Protein AF-A0AAV4QLT6-F1 (afdb_monomer)

Mean predicted aligned error: 22.51 Å

InterPro domains:
  IPR036691 Endonuclease/exonuclease/phosphatase superfamily [G3DSA:3.60.10.10] (4-87)
  IPR036691 Endonuclease/exonuclease/phosphatase superfamily [SSF56219] (11-78)

Sequence (350 aa):
MFYANDAMDTFHPKATAIQINIRTQFTLCSLYLPPKQIIRPPELDDLADQLPVPFIIFGDWNGHNALWGSTDTNSREAAAKSIPMIVGKLPKHNKPWWNEECSTAYKDQKRAWDRFRRYPTSENLLRFKHLKSVARRIRRQSQRASWQRYVGGIQGQISSKKLWQKVNRILGTNSTAKSVSILNCNGQVVSDMADISNAKGAHFARTSSNESYTQHFIHYKRKEESKLLNFKSCNFNMYDIDFTFHELEQTLIKSHLASPGQDEQLPQYVTGSLFVDDLQISCTSVNMAFIERQLQKAVETITKWADNNGFIFSSQKTLCVHFCKLRGLHPDPEILLYGQSIPVVPEQRF

Secondary structure (DSSP, 8-state):
-PPPPP-SSS---EEEEEEEESSSEEEEEEEE--TTPPPPHHHHHHHHHTSPSSEEEEEE-----GGGT-S---STTHHHHHS------PPPP--TT--HHHHHHHHHHHHHHHHHHHS--HHHHHHHHHHHHHHHHHHHHHHHHHHHHHHHT--TTS-HHHHHHHHHHHHT----------EEETTEEE--HHHHHHHHHHHHHHHTSGGGS-HHHHHHHHHHHTS----------GGGSPPPHHHHHHHHHH--SS---------TTEEEEEETTEEEEEE--S-HHHHHHHHHHHHHHHHHHHHHHT----TTT--EE------S--PPP--EETTEEPPEES----

Solvent-accessible surface area (backbone atoms only — not comparable to full-atom values): 22041 Å² total; per-residue (Å²): 131,82,80,85,80,89,82,78,100,63,97,68,72,56,69,50,65,47,79,46,79,88,89,62,69,31,25,42,30,41,36,46,39,62,79,87,67,86,78,56,56,66,65,54,50,56,52,54,73,71,47,58,77,54,64,47,83,48,70,50,64,66,71,39,35,59,95,78,73,36,95,51,70,53,75,83,58,40,63,71,68,74,46,77,77,77,88,64,83,70,80,74,79,80,57,87,41,68,48,69,68,45,52,50,33,48,51,51,24,48,54,31,43,55,47,21,74,76,47,85,40,72,66,36,48,52,51,24,55,51,33,47,52,50,31,51,49,49,46,52,49,34,42,51,51,40,47,52,51,58,57,65,67,68,52,96,88,55,54,69,69,61,47,51,56,52,50,27,56,71,72,68,66,55,67,78,61,81,70,79,62,63,43,78,57,98,87,43,81,37,58,51,71,67,58,45,50,50,53,51,50,53,50,50,52,52,64,70,29,76,86,67,50,55,72,69,55,52,53,50,50,55,60,58,70,67,54,84,79,78,84,80,69,90,69,88,48,84,85,77,53,87,80,49,72,64,57,52,52,54,48,57,74,68,53,65,102,62,80,96,65,93,77,83,74,60,46,96,69,45,49,76,51,78,54,97,91,50,77,48,76,50,64,83,74,97,46,66,75,56,42,35,55,49,51,38,52,31,47,52,48,52,48,56,51,28,60,74,71,78,48,82,84,56,69,88,76,47,71,39,74,81,88,76,89,76,87,76,95,70,87,78,72,82,39,58,56,97,84,40,74,40,55,76,39,96,75,83,88,132

Structure (mmCIF, N/CA/C/O backbone):
data_AF-A0AAV4QLT6-F1
#
_entry.id   AF-A0AAV4QLT6-F1
#
loop_
_atom_site.group_PDB
_atom_site.id
_atom_site.type_symbol
_atom_site.label_atom_id
_atom_site.label_alt_id
_atom_site.label_comp_id
_atom_site.label_asym_id
_atom_site.label_entity_id
_atom_site.label_seq_id
_atom_site.pdbx_PDB_ins_code
_atom_site.Cartn_x
_atom_site.Cartn_y
_atom_site.Cartn_z
_atom_site.occupancy
_atom_site.B_iso_or_equiv
_atom_site.auth_seq_id
_atom_site.auth_comp_id
_atom_site.auth_asym_id
_atom_site.auth_atom_id
_atom_site.pdbx_PDB_model_num
ATOM 1 N N . MET A 1 1 ? -32.373 -10.554 2.204 1.00 26.19 1 MET A N 1
ATOM 2 C CA . MET A 1 1 ? -31.942 -11.950 2.011 1.00 26.19 1 MET A CA 1
ATOM 3 C C . MET A 1 1 ? -33.102 -12.634 1.315 1.00 26.19 1 MET A C 1
ATOM 5 O O . MET A 1 1 ? -34.120 -12.844 1.956 1.00 26.19 1 MET A O 1
ATOM 9 N N . PHE A 1 2 ? -33.025 -12.805 -0.003 1.00 24.31 2 PHE A N 1
ATOM 10 C CA . PHE A 1 2 ? -34.027 -13.562 -0.752 1.00 24.31 2 PHE A CA 1
ATOM 11 C C . PHE A 1 2 ? -33.489 -14.986 -0.884 1.00 24.31 2 PHE A C 1
ATOM 13 O O . PHE A 1 2 ? -32.391 -15.165 -1.402 1.00 24.31 2 PHE A O 1
ATOM 20 N N . TYR A 1 3 ? -34.223 -15.966 -0.363 1.00 28.47 3 TYR A N 1
ATOM 21 C CA . TYR A 1 3 ? -34.034 -17.370 -0.712 1.00 28.47 3 TYR A CA 1
ATOM 22 C C . TYR A 1 3 ? -35.039 -17.676 -1.820 1.00 28.47 3 TYR A C 1
ATOM 24 O O . TYR A 1 3 ? -36.241 -17.506 -1.616 1.00 28.47 3 TYR A O 1
ATOM 32 N N . ALA A 1 4 ? -34.556 -18.068 -2.995 1.00 27.31 4 ALA A N 1
ATOM 33 C CA . ALA A 1 4 ? -35.401 -18.736 -3.974 1.00 27.31 4 ALA A CA 1
ATOM 34 C C . ALA A 1 4 ? -35.471 -20.213 -3.564 1.00 27.31 4 ALA A C 1
ATOM 36 O O . ALA A 1 4 ? -34.435 -20.859 -3.419 1.00 27.31 4 ALA A O 1
ATOM 37 N N . ASN A 1 5 ? -36.685 -20.686 -3.282 1.00 27.09 5 ASN A N 1
ATOM 38 C CA . ASN A 1 5 ? -36.965 -22.051 -2.850 1.00 27.09 5 ASN A CA 1
ATOM 39 C C . ASN A 1 5 ? -36.730 -23.074 -3.966 1.00 27.09 5 ASN A C 1
ATOM 41 O O . ASN A 1 5 ? -36.943 -22.795 -5.145 1.00 27.09 5 ASN A O 1
ATOM 45 N N . ASP A 1 6 ? -36.352 -24.264 -3.506 1.00 34.66 6 ASP A N 1
ATOM 46 C CA . ASP A 1 6 ? -36.102 -25.503 -4.231 1.00 34.66 6 ASP A CA 1
ATOM 47 C C . ASP A 1 6 ? -37.198 -25.904 -5.228 1.00 34.66 6 ASP A C 1
ATOM 49 O O . ASP A 1 6 ? -38.383 -25.921 -4.891 1.00 34.66 6 ASP A O 1
ATOM 53 N N . ALA A 1 7 ? -36.771 -26.374 -6.405 1.00 26.11 7 ALA A N 1
ATOM 54 C CA . ALA A 1 7 ? -37.322 -27.567 -7.046 1.00 26.11 7 ALA A CA 1
ATOM 55 C C . ALA A 1 7 ? -36.393 -28.066 -8.173 1.00 26.11 7 ALA A C 1
ATOM 57 O O . ALA A 1 7 ? -36.081 -27.322 -9.098 1.00 26.11 7 ALA A O 1
ATOM 58 N N . MET A 1 8 ? -36.092 -29.367 -8.114 1.00 25.70 8 MET A N 1
ATOM 59 C CA . MET A 1 8 ? -35.528 -30.254 -9.146 1.00 25.70 8 MET A CA 1
ATOM 60 C C . MET A 1 8 ? -33.997 -30.370 -9.262 1.00 25.70 8 MET A C 1
ATOM 62 O O . MET A 1 8 ? -33.255 -29.406 -9.427 1.00 25.70 8 MET A O 1
ATOM 66 N N . ASP A 1 9 ? -33.569 -31.634 -9.186 1.00 31.81 9 ASP A N 1
ATOM 67 C CA . ASP A 1 9 ? -32.216 -32.180 -9.278 1.00 31.81 9 ASP A CA 1
ATOM 68 C C . ASP A 1 9 ? -31.459 -31.765 -10.550 1.00 31.81 9 ASP A C 1
ATOM 70 O O . ASP A 1 9 ? -31.365 -32.517 -11.518 1.00 31.81 9 ASP A O 1
ATOM 74 N N . THR A 1 10 ? -30.818 -30.600 -10.514 1.00 33.34 10 THR A N 1
ATOM 75 C CA . THR A 1 10 ? -29.622 -30.306 -11.311 1.00 33.34 10 THR A CA 1
ATOM 76 C C . THR A 1 10 ? -28.704 -29.374 -10.525 1.00 33.34 10 THR A C 1
ATOM 78 O O . THR A 1 10 ? -29.154 -28.439 -9.874 1.00 33.34 10 THR A O 1
ATOM 81 N N . PHE A 1 11 ? -27.399 -29.651 -10.547 1.00 41.06 11 PHE A N 1
ATOM 82 C CA . PHE A 1 11 ? -26.338 -28.938 -9.823 1.00 41.06 11 PHE A CA 1
ATOM 83 C C . PHE A 1 11 ? -26.276 -27.446 -10.236 1.00 41.06 11 PHE A C 1
ATOM 85 O O . PHE A 1 11 ? -25.502 -27.060 -11.111 1.00 41.06 11 PHE A O 1
ATOM 92 N N . HIS A 1 12 ? -27.121 -26.594 -9.654 1.00 49.03 12 HIS A N 1
ATOM 93 C CA . HIS A 1 12 ? -27.178 -25.170 -9.986 1.00 49.03 12 HIS A CA 1
ATOM 94 C C . HIS A 1 12 ? -26.067 -24.371 -9.284 1.00 49.03 12 HIS A C 1
ATOM 96 O O . HIS A 1 12 ? -25.693 -24.686 -8.148 1.00 49.03 12 HIS A O 1
ATOM 102 N N . PRO A 1 13 ? -25.527 -23.329 -9.943 1.00 55.62 13 PRO A N 1
ATOM 103 C CA . PRO A 1 13 ? -24.544 -22.445 -9.335 1.00 55.62 13 PRO A CA 1
ATOM 104 C C . PRO A 1 13 ? -25.136 -21.770 -8.090 1.00 55.62 13 PRO A C 1
ATOM 106 O O . PRO A 1 13 ? -26.239 -21.224 -8.124 1.00 55.62 13 PRO A O 1
ATOM 109 N N . LYS A 1 14 ? -24.399 -21.793 -6.973 1.00 65.25 14 LYS A N 1
ATOM 110 C CA . LYS A 1 14 ? -24.821 -21.105 -5.746 1.00 65.25 14 LYS A CA 1
ATOM 111 C C . LYS A 1 14 ? -24.499 -19.620 -5.883 1.00 65.25 14 LYS A C 1
ATOM 113 O O . LYS A 1 14 ? -23.330 -19.231 -5.831 1.00 65.25 14 LYS A O 1
ATOM 118 N N . ALA A 1 15 ? -25.536 -18.809 -6.063 1.00 69.88 15 ALA A N 1
ATOM 119 C CA . ALA A 1 15 ? -25.450 -17.356 -6.112 1.00 69.88 15 ALA A CA 1
ATOM 120 C C . ALA A 1 15 ? -26.084 -16.742 -4.855 1.00 69.88 15 ALA A C 1
ATOM 122 O O . ALA A 1 15 ? -27.230 -17.035 -4.522 1.00 69.88 15 ALA A O 1
ATOM 123 N N . THR A 1 16 ? -25.353 -15.862 -4.173 1.00 75.62 16 THR A N 1
ATOM 124 C CA . THR A 1 16 ? -25.837 -15.120 -3.004 1.00 75.62 16 THR A CA 1
ATOM 125 C C . THR A 1 16 ? -25.760 -13.630 -3.287 1.00 75.62 16 THR A C 1
ATOM 127 O O . THR A 1 16 ? -24.668 -13.079 -3.426 1.00 75.62 16 THR A O 1
ATOM 130 N N . ALA A 1 17 ? -26.912 -12.960 -3.328 1.00 77.94 17 ALA A N 1
ATOM 131 C CA . ALA A 1 17 ? -26.993 -11.525 -3.571 1.00 77.94 17 ALA A CA 1
ATOM 132 C C . ALA A 1 17 ? -27.350 -10.731 -2.304 1.00 77.94 17 ALA A C 1
ATOM 134 O O . ALA A 1 17 ? -28.255 -11.087 -1.545 1.00 77.94 17 ALA A O 1
ATOM 135 N N . ILE A 1 18 ? -26.651 -9.617 -2.088 1.00 73.81 18 ILE A N 1
ATOM 136 C CA . ILE A 1 18 ? -26.882 -8.668 -0.997 1.00 73.81 18 ILE A CA 1
ATOM 137 C C . ILE A 1 18 ? -26.946 -7.263 -1.588 1.00 73.81 18 ILE A C 1
ATOM 139 O O . ILE A 1 18 ? -26.078 -6.861 -2.358 1.00 73.81 18 ILE A O 1
ATOM 143 N N . GLN A 1 19 ? -27.951 -6.483 -1.200 1.00 74.56 19 GLN A N 1
ATOM 144 C CA . GLN A 1 19 ? -27.992 -5.062 -1.526 1.00 74.56 19 GLN A CA 1
ATOM 145 C C . GLN A 1 19 ? -27.229 -4.256 -0.487 1.00 74.56 19 GLN A C 1
ATOM 147 O O . GLN A 1 19 ? -27.440 -4.403 0.717 1.00 74.56 19 GLN A O 1
ATOM 152 N N . ILE A 1 20 ? -26.354 -3.383 -0.971 1.00 68.44 20 ILE A N 1
ATOM 153 C CA . ILE A 1 20 ? -25.518 -2.536 -0.135 1.00 68.44 20 ILE A CA 1
ATOM 154 C C . ILE A 1 20 ? -25.793 -1.076 -0.483 1.00 68.44 20 ILE A C 1
ATOM 156 O O . ILE A 1 20 ? -25.882 -0.702 -1.652 1.00 68.44 20 ILE A O 1
ATOM 160 N N . ASN A 1 21 ? -25.906 -0.239 0.549 1.00 69.81 21 ASN A N 1
ATOM 161 C CA . ASN A 1 21 ? -26.083 1.199 0.400 1.00 69.81 21 ASN A CA 1
ATOM 162 C C . ASN A 1 21 ? -24.904 1.941 1.042 1.00 69.81 21 ASN A C 1
ATOM 164 O O . ASN A 1 21 ? -24.813 2.058 2.262 1.00 69.81 21 ASN A O 1
ATOM 168 N N . ILE A 1 22 ? -23.969 2.400 0.206 1.00 49.94 22 ILE A N 1
ATOM 169 C CA . ILE A 1 22 ? -22.795 3.178 0.646 1.00 49.94 22 ILE A CA 1
ATOM 170 C C . ILE A 1 22 ? -22.853 4.626 0.117 1.00 49.94 22 ILE A C 1
ATOM 172 O O . ILE A 1 22 ? -22.298 5.514 0.762 1.00 49.94 22 ILE A O 1
ATOM 176 N N . ARG A 1 23 ? -23.535 4.871 -1.018 1.00 47.09 23 ARG A N 1
ATOM 177 C CA . ARG A 1 23 ? -23.846 6.191 -1.632 1.00 47.09 23 ARG A CA 1
ATOM 178 C C . ARG A 1 23 ? -24.990 6.094 -2.650 1.00 47.09 23 ARG A C 1
ATOM 180 O O . ARG A 1 23 ? -25.844 6.965 -2.712 1.00 47.09 23 ARG A O 1
ATOM 187 N N . THR A 1 24 ? -24.958 5.032 -3.448 1.00 52.91 24 THR A N 1
ATOM 188 C CA . THR A 1 24 ? -26.013 4.555 -4.346 1.00 52.91 24 THR A CA 1
ATOM 189 C C . THR A 1 24 ? -26.329 3.120 -3.936 1.00 52.91 24 THR A C 1
ATOM 191 O O . THR A 1 24 ? -25.432 2.416 -3.462 1.00 52.91 24 THR A O 1
ATOM 194 N N . GLN A 1 25 ? -27.582 2.687 -4.070 1.00 74.12 25 GLN A N 1
ATOM 195 C CA . GLN A 1 25 ? -27.939 1.287 -3.848 1.00 74.12 25 GLN A CA 1
ATOM 196 C C . GLN A 1 25 ? -27.354 0.461 -4.992 1.00 74.12 25 GLN A C 1
ATOM 198 O O . GLN A 1 25 ? -27.548 0.808 -6.155 1.00 74.12 25 GLN A O 1
ATOM 203 N N . PHE A 1 26 ? -26.604 -0.588 -4.669 1.00 78.50 26 PHE A N 1
ATOM 204 C CA . PHE A 1 26 ? -26.147 -1.555 -5.661 1.00 78.50 26 PHE A CA 1
ATOM 205 C C . PHE A 1 26 ? -26.200 -2.971 -5.097 1.00 78.50 26 PHE A C 1
ATOM 207 O O . PHE A 1 26 ? -26.089 -3.182 -3.884 1.00 78.50 26 PHE A O 1
ATOM 214 N N . THR A 1 27 ? -26.386 -3.941 -5.982 1.00 77.50 27 THR A N 1
ATOM 215 C CA . THR A 1 27 ? -26.474 -5.355 -5.619 1.00 77.50 27 THR A CA 1
ATOM 216 C C . THR A 1 27 ? -25.111 -6.017 -5.782 1.00 77.50 27 THR A C 1
ATOM 218 O O . THR A 1 27 ? -24.521 -5.997 -6.857 1.00 77.50 27 THR A O 1
ATOM 221 N N . LEU A 1 28 ? -24.595 -6.605 -4.711 1.00 77.38 28 LEU A N 1
ATOM 222 C CA . LEU A 1 28 ? -23.420 -7.465 -4.722 1.00 77.38 28 LEU A CA 1
ATOM 223 C C . LEU A 1 28 ? -23.873 -8.919 -4.824 1.00 77.38 28 LEU A C 1
ATOM 225 O O . LEU A 1 28 ? -24.528 -9.404 -3.910 1.00 77.38 28 LEU A O 1
ATOM 229 N N . CYS A 1 29 ? -23.510 -9.613 -5.899 1.00 80.00 29 CYS A N 1
ATOM 230 C CA . CYS A 1 29 ? -23.794 -11.032 -6.095 1.00 80.00 29 CYS A CA 1
ATOM 231 C C . CYS A 1 29 ? -22.500 -11.849 -6.020 1.00 80.00 29 CYS A C 1
ATOM 233 O O . CYS A 1 29 ? -21.636 -11.710 -6.882 1.00 80.00 29 CYS A O 1
ATOM 235 N N . SER A 1 30 ? -22.375 -12.696 -4.999 1.00 81.69 30 SER A N 1
ATOM 236 C CA . SER A 1 30 ? -21.307 -13.690 -4.881 1.00 81.69 30 SER A CA 1
ATOM 237 C C . SER A 1 30 ? -21.733 -14.979 -5.578 1.00 81.69 30 SER A C 1
ATOM 239 O O . SER A 1 30 ? -22.755 -15.554 -5.210 1.00 81.69 30 SER A O 1
ATOM 241 N N . LEU A 1 31 ? -20.972 -15.433 -6.567 1.00 80.81 31 LEU A N 1
ATOM 242 C CA . LEU A 1 31 ? -21.232 -16.632 -7.357 1.00 80.81 31 LEU A CA 1
ATOM 243 C C . LEU A 1 31 ? -20.104 -17.644 -7.136 1.00 80.81 31 LEU A C 1
ATOM 245 O O . LEU A 1 31 ? -18.938 -17.322 -7.359 1.00 80.81 31 LEU A O 1
ATOM 249 N N . TYR A 1 32 ? -20.442 -18.864 -6.717 1.00 76.19 32 TYR A N 1
ATOM 250 C CA . TYR A 1 32 ? -19.481 -19.966 -6.649 1.00 76.19 32 TYR A CA 1
ATOM 251 C C . TYR A 1 32 ? -19.753 -20.988 -7.746 1.00 76.19 32 TYR A C 1
ATOM 253 O O . TYR A 1 32 ? -20.847 -21.558 -7.808 1.00 76.19 32 TYR A O 1
ATOM 261 N N . LEU A 1 33 ? -18.741 -21.231 -8.580 1.00 72.69 33 LEU A N 1
ATOM 262 C CA . LEU A 1 33 ? -18.794 -22.190 -9.677 1.00 72.69 33 LEU A CA 1
ATOM 263 C C . LEU A 1 33 ? -17.864 -23.366 -9.375 1.00 72.69 33 LEU A C 1
ATOM 265 O O . LEU A 1 33 ? -16.649 -23.184 -9.398 1.00 72.69 33 LEU A O 1
ATOM 269 N N . PRO A 1 34 ? -18.395 -24.563 -9.082 1.00 70.00 34 PRO A N 1
ATOM 27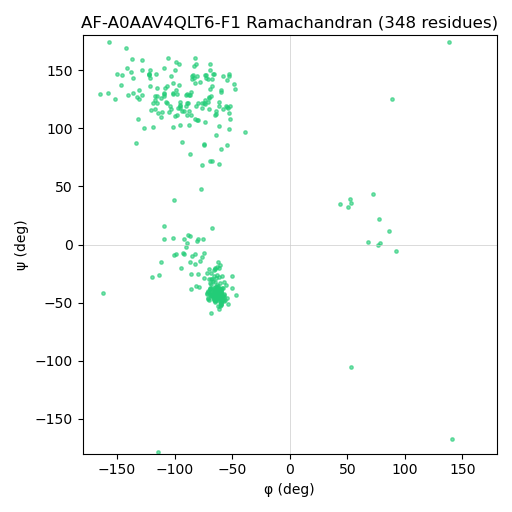0 C CA . PRO A 1 34 ? -17.598 -25.764 -8.881 1.00 70.00 34 PRO A CA 1
ATOM 271 C C . PRO A 1 34 ? -16.632 -26.052 -10.044 1.00 70.00 34 PRO A C 1
ATOM 273 O O . PRO A 1 34 ? -16.977 -25.847 -11.215 1.00 70.00 34 PRO A O 1
ATOM 276 N N . PRO A 1 35 ? -15.435 -26.594 -9.762 1.00 61.12 35 PRO A N 1
ATOM 277 C CA . PRO A 1 35 ? -14.490 -26.973 -10.803 1.00 61.12 35 PRO A CA 1
ATOM 278 C C . PRO A 1 35 ? -15.113 -28.020 -11.740 1.00 61.12 35 PRO A C 1
ATOM 280 O O . PRO A 1 35 ? -15.665 -29.020 -11.283 1.00 61.12 35 PRO A O 1
ATOM 283 N N . LYS A 1 36 ? -14.974 -27.799 -13.058 1.00 62.97 36 LYS A N 1
ATOM 284 C CA . LYS A 1 36 ? -15.543 -28.595 -14.175 1.00 62.97 36 LYS A CA 1
ATOM 285 C C . LYS A 1 36 ? -17.024 -28.354 -14.495 1.00 62.97 36 LYS A C 1
ATOM 287 O O . LYS A 1 36 ? -17.526 -28.967 -15.437 1.00 62.97 36 LYS A O 1
ATOM 292 N N . GLN A 1 37 ? -17.710 -27.454 -13.792 1.00 65.12 37 GLN A N 1
ATOM 293 C CA . GLN A 1 37 ? -19.059 -27.051 -14.181 1.00 65.12 37 GLN A CA 1
ATOM 294 C C . GLN A 1 37 ? -19.009 -26.152 -15.425 1.00 65.12 37 GLN A C 1
ATOM 296 O O . GLN A 1 37 ? -18.324 -25.132 -15.446 1.00 65.12 37 GLN A O 1
ATOM 301 N N . ILE A 1 38 ? -19.725 -26.545 -16.482 1.00 62.69 38 ILE A N 1
ATOM 302 C CA . ILE A 1 38 ? -19.865 -25.744 -17.703 1.00 62.69 38 ILE A CA 1
ATOM 303 C C . ILE A 1 38 ? -21.091 -24.857 -17.535 1.00 62.69 38 ILE A C 1
ATOM 305 O O . ILE A 1 38 ? -22.196 -25.373 -17.407 1.00 62.69 38 ILE A O 1
ATOM 309 N N . ILE A 1 39 ? -20.890 -23.542 -17.582 1.00 64.50 39 ILE A N 1
ATOM 310 C CA . ILE A 1 39 ? -21.980 -22.562 -17.574 1.00 64.50 39 ILE A CA 1
ATOM 311 C C . ILE A 1 39 ? -22.204 -22.073 -18.985 1.00 64.50 39 ILE A C 1
ATOM 313 O O . ILE A 1 39 ? -21.260 -21.687 -19.686 1.00 64.50 39 ILE A O 1
ATOM 317 N N . ARG A 1 40 ? -23.462 -22.097 -19.406 1.00 65.44 40 ARG A N 1
ATOM 318 C CA . ARG A 1 40 ? -23.854 -21.573 -20.711 1.00 65.44 40 ARG A CA 1
ATOM 319 C C . ARG A 1 40 ? -24.081 -20.062 -20.587 1.00 65.44 40 ARG A C 1
ATOM 321 O O . ARG A 1 40 ? -24.597 -19.628 -19.564 1.00 65.44 40 ARG A O 1
ATOM 328 N N . PRO A 1 41 ? -23.755 -19.253 -21.614 1.00 64.00 41 PRO A N 1
ATOM 329 C CA . PRO A 1 41 ? -24.012 -17.810 -21.587 1.00 64.00 41 PRO A CA 1
ATOM 330 C C . PRO A 1 41 ? -25.424 -17.409 -21.104 1.00 64.00 41 PRO A C 1
ATOM 332 O O . PRO A 1 41 ? -25.491 -16.540 -20.240 1.00 64.00 41 PRO A O 1
ATOM 335 N N . PRO A 1 42 ? -26.519 -18.084 -21.531 1.00 69.19 42 PRO A N 1
ATOM 336 C CA . PRO A 1 42 ? -27.870 -17.734 -21.087 1.00 69.19 42 PRO A CA 1
ATOM 337 C C . PRO A 1 42 ? -28.076 -17.845 -19.576 1.00 69.19 42 PRO A C 1
ATOM 339 O O . PRO A 1 42 ? -28.783 -17.038 -19.005 1.00 69.19 42 PRO A O 1
ATOM 342 N N . GLU A 1 43 ? -27.417 -18.790 -18.901 1.00 68.75 43 GLU A N 1
ATOM 343 C CA . GLU A 1 43 ? -27.574 -18.981 -17.451 1.00 68.75 43 GLU A CA 1
ATOM 344 C C . GLU A 1 43 ? -26.974 -17.811 -16.654 1.00 68.75 43 GLU A C 1
ATOM 346 O O . GLU A 1 43 ? -27.428 -17.493 -15.555 1.00 68.75 43 GLU A O 1
ATOM 351 N N . LEU A 1 44 ? -25.939 -17.167 -17.204 1.00 71.69 44 LEU A N 1
ATOM 352 C CA . LEU A 1 44 ? -25.331 -15.983 -16.606 1.00 71.69 44 LEU A CA 1
ATOM 353 C C . LEU A 1 44 ? -26.132 -14.717 -16.930 1.00 71.69 44 LEU A C 1
ATOM 355 O O . LEU A 1 44 ? -26.225 -13.837 -16.076 1.00 71.69 44 LEU A O 1
ATOM 359 N N . ASP A 1 45 ? -26.710 -14.643 -18.130 1.00 74.44 45 ASP A N 1
ATOM 360 C CA . ASP A 1 45 ? -27.602 -13.553 -18.534 1.00 74.44 45 ASP A CA 1
ATOM 361 C C . ASP A 1 45 ? -28.904 -13.593 -17.706 1.00 74.44 45 ASP A C 1
ATOM 363 O O . ASP A 1 45 ? -29.285 -12.585 -17.119 1.00 74.44 45 ASP A O 1
ATOM 367 N N . ASP A 1 46 ? -29.494 -14.777 -17.508 1.00 74.50 46 ASP A N 1
ATOM 368 C CA . ASP A 1 46 ? -30.660 -14.992 -16.640 1.00 74.50 46 ASP A CA 1
ATOM 369 C C . ASP A 1 46 ? -30.366 -14.605 -15.181 1.00 74.50 46 ASP A C 1
ATOM 371 O O . ASP A 1 46 ? -31.222 -14.048 -14.489 1.00 74.50 46 ASP A O 1
ATOM 375 N N . LEU A 1 47 ? -29.155 -14.891 -14.684 1.00 76.75 47 LEU A N 1
ATOM 376 C CA . LEU A 1 47 ? -28.718 -14.441 -13.360 1.00 76.75 47 LEU A CA 1
ATOM 377 C C . LEU A 1 47 ? -28.591 -12.914 -13.314 1.00 76.75 47 LEU A C 1
ATOM 379 O O . LEU A 1 47 ? -29.000 -12.297 -12.333 1.00 76.75 47 LEU A O 1
ATOM 383 N N . ALA A 1 48 ? -28.011 -12.305 -14.347 1.00 76.00 48 ALA A N 1
ATOM 384 C CA . ALA A 1 48 ? -27.833 -10.863 -14.437 1.00 76.00 48 ALA A CA 1
ATOM 385 C C . ALA A 1 48 ? -29.183 -10.122 -14.470 1.00 76.00 48 ALA A C 1
ATOM 387 O O . ALA A 1 48 ? -29.343 -9.133 -13.753 1.00 76.00 48 ALA A O 1
ATOM 388 N N . ASP A 1 49 ? -30.164 -10.640 -15.211 1.00 76.94 49 ASP A N 1
ATOM 389 C CA . ASP A 1 49 ? -31.514 -10.074 -15.321 1.00 76.94 49 ASP A CA 1
ATOM 390 C C . ASP A 1 49 ? -32.302 -10.138 -14.001 1.00 76.94 49 ASP A C 1
ATOM 392 O O . ASP A 1 49 ? -33.152 -9.287 -13.729 1.00 76.94 49 ASP A O 1
ATOM 396 N N . GLN A 1 50 ? -31.990 -11.102 -13.131 1.00 76.69 50 GLN A N 1
ATOM 397 C CA . GLN A 1 50 ? -32.595 -11.220 -11.800 1.00 76.69 50 GLN A CA 1
ATOM 398 C C . GLN A 1 50 ? -32.016 -10.234 -10.770 1.00 76.69 50 GLN A C 1
ATOM 400 O O . GLN A 1 50 ? -32.597 -10.051 -9.695 1.00 76.69 50 GLN A O 1
ATOM 405 N N . LEU A 1 51 ? -30.873 -9.595 -11.051 1.00 78.25 51 LEU A N 1
ATOM 406 C CA . LEU A 1 51 ? -30.199 -8.715 -10.096 1.00 78.25 51 LEU A CA 1
ATOM 407 C C . LEU A 1 51 ? -30.672 -7.257 -10.229 1.00 78.25 51 LEU A C 1
ATOM 409 O O . LEU A 1 51 ? -30.578 -6.661 -11.302 1.00 78.25 51 LEU A O 1
ATOM 413 N N . PRO A 1 52 ? -31.089 -6.601 -9.127 1.00 80.19 52 PRO A N 1
ATOM 414 C CA . PRO A 1 52 ? -31.439 -5.185 -9.165 1.00 80.19 52 PRO A CA 1
ATOM 415 C C . PRO A 1 52 ? -30.241 -4.320 -9.575 1.00 80.19 52 PRO A C 1
ATOM 417 O O . PRO A 1 52 ? -29.198 -4.341 -8.910 1.00 80.19 52 PRO A O 1
ATOM 420 N N . VAL A 1 53 ? -30.400 -3.544 -10.651 1.00 73.56 53 VAL A N 1
ATOM 421 C CA . VAL A 1 53 ? -29.376 -2.623 -11.161 1.00 73.56 53 VAL A CA 1
ATOM 422 C C . VAL A 1 53 ? -29.202 -1.392 -10.259 1.00 73.56 53 VAL A C 1
ATOM 424 O O . VAL A 1 53 ? -30.184 -0.876 -9.723 1.00 73.56 53 VAL A O 1
ATOM 427 N N . PRO A 1 54 ? -27.975 -0.854 -10.130 1.00 84.75 54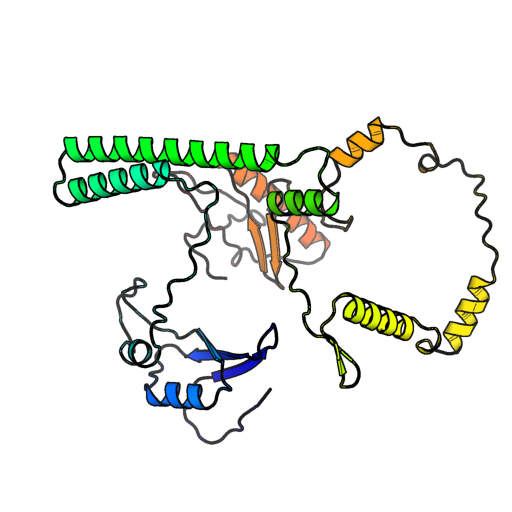 PRO A N 1
ATOM 428 C CA . PRO A 1 54 ? -26.711 -1.415 -10.616 1.00 84.75 54 PRO A CA 1
ATOM 429 C C . PRO A 1 54 ? -26.260 -2.627 -9.781 1.00 84.75 54 PRO A C 1
ATOM 431 O O . PRO A 1 54 ? -26.405 -2.631 -8.561 1.00 84.75 54 PRO A O 1
ATOM 434 N N . PHE A 1 55 ? -25.665 -3.638 -10.418 1.00 79.88 55 PHE A N 1
ATOM 435 C CA . PHE A 1 55 ? -25.150 -4.828 -9.733 1.00 79.88 55 PHE A CA 1
ATOM 436 C C . PHE A 1 55 ? -23.694 -5.138 -10.099 1.00 79.88 55 PHE A C 1
ATOM 438 O O . PHE A 1 55 ? -23.178 -4.699 -11.126 1.00 79.88 55 PHE A O 1
ATOM 445 N N . ILE A 1 56 ? -23.022 -5.889 -9.228 1.00 82.06 56 ILE A N 1
ATOM 446 C CA . ILE A 1 56 ? -21.670 -6.415 -9.420 1.00 82.06 56 ILE A CA 1
ATOM 447 C C . ILE A 1 56 ? -21.705 -7.903 -9.080 1.00 82.06 56 ILE A C 1
ATOM 449 O O . ILE A 1 56 ? -22.086 -8.269 -7.968 1.00 82.06 56 ILE A O 1
ATOM 453 N N . ILE A 1 57 ? -21.265 -8.741 -10.017 1.00 80.06 57 ILE A N 1
ATOM 454 C CA . ILE A 1 57 ? -21.074 -10.178 -9.802 1.00 80.06 57 ILE A CA 1
ATOM 455 C C . ILE A 1 57 ? -19.592 -10.430 -9.511 1.00 80.06 57 ILE A C 1
ATOM 457 O O . ILE A 1 57 ? -18.718 -9.956 -10.237 1.00 80.06 57 ILE A O 1
ATOM 461 N N . PHE A 1 58 ? -19.302 -11.156 -8.439 1.00 74.12 58 PHE A N 1
ATOM 462 C CA . PHE A 1 58 ? -17.958 -11.548 -8.016 1.00 74.12 58 PHE A CA 1
ATOM 463 C C . PHE A 1 58 ? -18.000 -12.968 -7.446 1.00 74.12 58 PHE A C 1
ATOM 465 O O . PHE A 1 58 ? -19.074 -13.512 -7.234 1.00 74.12 58 PHE A O 1
ATOM 472 N N . GLY A 1 59 ? -16.847 -13.586 -7.212 1.00 75.81 59 GLY A N 1
ATOM 473 C CA . GLY A 1 59 ? -16.768 -14.916 -6.608 1.00 75.81 59 GLY A CA 1
ATOM 474 C C . GLY A 1 59 ? -15.677 -15.771 -7.234 1.00 75.81 59 GLY A C 1
ATOM 475 O O . GLY A 1 59 ? -14.828 -15.252 -7.963 1.00 75.81 59 GLY A O 1
ATOM 476 N N . ASP A 1 60 ? -15.697 -17.065 -6.935 1.00 69.88 60 ASP A N 1
ATOM 477 C CA . ASP A 1 60 ? -14.751 -18.037 -7.479 1.00 69.88 60 ASP A CA 1
ATOM 478 C C . ASP A 1 60 ? -15.385 -18.768 -8.664 1.00 69.88 60 ASP A C 1
ATOM 480 O O . ASP A 1 60 ? -16.350 -19.521 -8.521 1.00 69.88 60 ASP A O 1
ATOM 484 N N . TRP A 1 61 ? -14.846 -18.487 -9.850 1.00 72.00 61 TRP A N 1
ATOM 485 C CA . TRP A 1 61 ? -15.377 -18.973 -11.119 1.00 72.00 61 TRP A CA 1
ATOM 486 C C . TRP A 1 61 ? -14.723 -20.287 -11.560 1.00 72.00 61 TRP A C 1
ATOM 488 O O . TRP A 1 61 ? -15.129 -20.829 -12.584 1.00 72.00 61 TRP A O 1
ATOM 498 N N . ASN A 1 62 ? -13.679 -20.758 -10.855 1.00 68.75 62 ASN A N 1
ATOM 499 C CA . ASN A 1 62 ? -12.850 -21.906 -11.255 1.00 68.75 62 ASN A CA 1
ATOM 500 C C . ASN A 1 62 ? -12.468 -21.909 -12.756 1.00 68.75 62 ASN A C 1
ATOM 502 O O . ASN A 1 62 ? -12.384 -22.951 -13.409 1.00 68.75 62 ASN A O 1
ATOM 506 N N . GLY A 1 63 ? -12.252 -20.712 -13.317 1.00 63.88 63 GLY A N 1
ATOM 507 C CA . GLY A 1 63 ? -11.972 -20.508 -14.736 1.00 63.88 63 GLY A CA 1
ATOM 508 C C . GLY A 1 63 ? -10.487 -20.637 -15.065 1.00 63.88 63 GLY A C 1
ATOM 509 O O . GLY A 1 63 ? -9.648 -19.959 -14.471 1.00 63.88 63 GLY A O 1
ATOM 510 N N . HIS A 1 64 ? -10.164 -21.454 -16.065 1.00 62.06 64 HIS A N 1
ATOM 511 C CA . HIS A 1 64 ? -8.807 -21.635 -16.575 1.00 62.06 64 HIS A CA 1
ATOM 512 C C . HIS A 1 64 ? -8.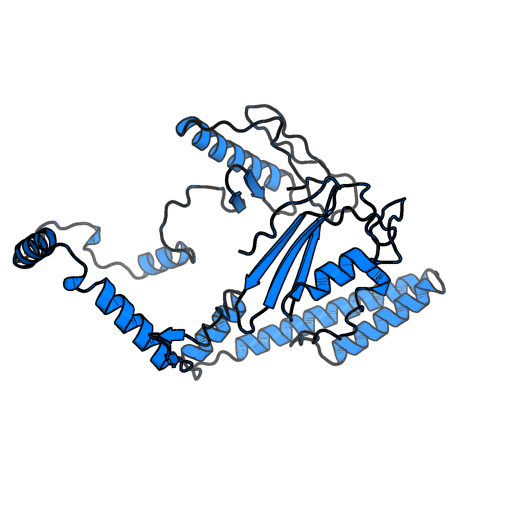580 -20.800 -17.831 1.00 62.06 64 HIS A C 1
ATOM 514 O O . HIS A 1 64 ? -9.415 -20.754 -18.738 1.00 62.06 64 HIS A O 1
ATOM 520 N N . ASN A 1 65 ? -7.455 -20.086 -17.875 1.00 58.12 65 ASN A N 1
ATOM 521 C CA . ASN A 1 65 ? -7.192 -19.115 -18.923 1.00 58.12 65 ASN A CA 1
ATOM 522 C C . ASN A 1 65 ? -5.686 -18.832 -19.080 1.00 58.12 65 ASN A C 1
ATOM 524 O O . ASN A 1 65 ? -4.988 -18.487 -18.125 1.00 58.12 65 ASN A O 1
ATOM 528 N N . ALA A 1 66 ? -5.206 -18.897 -20.326 1.00 55.88 66 ALA A N 1
ATOM 529 C CA . ALA A 1 66 ? -3.800 -18.688 -20.682 1.00 55.88 66 ALA A CA 1
ATOM 530 C C . ALA A 1 66 ? -3.238 -17.279 -20.377 1.00 55.88 66 ALA A C 1
ATOM 532 O O . ALA A 1 66 ? -2.045 -17.141 -20.124 1.00 55.88 66 ALA A O 1
ATOM 533 N N . LEU A 1 67 ? -4.066 -16.223 -20.338 1.00 49.59 67 LEU A N 1
ATOM 534 C CA . LEU A 1 67 ? -3.639 -14.878 -19.898 1.00 49.59 67 LEU A CA 1
ATOM 535 C C . LEU A 1 67 ? -3.238 -14.848 -18.421 1.00 49.59 67 LEU A C 1
ATOM 537 O O . LEU A 1 67 ? -2.523 -13.935 -18.012 1.00 49.59 67 LEU A O 1
ATOM 541 N N . TRP A 1 68 ? -3.700 -15.817 -17.632 1.00 51.50 68 TRP A N 1
ATOM 542 C CA . TRP A 1 68 ? -3.363 -15.969 -16.218 1.00 51.50 68 TRP A CA 1
ATOM 543 C C . TRP A 1 68 ? -2.444 -17.180 -15.974 1.00 51.50 68 TRP A C 1
ATOM 545 O O . TRP A 1 68 ? -2.282 -17.600 -14.834 1.00 51.50 68 TRP A O 1
ATOM 555 N N . GLY A 1 69 ? -1.814 -17.720 -17.029 1.00 43.03 69 GLY A N 1
ATOM 556 C CA . GLY A 1 69 ? -0.771 -18.747 -16.921 1.00 43.03 69 GLY A CA 1
ATOM 557 C C . GLY A 1 69 ? -1.256 -20.198 -16.846 1.00 43.03 69 GLY A C 1
ATOM 558 O O . GLY A 1 69 ? -0.447 -21.071 -16.552 1.00 43.03 69 GLY A O 1
ATOM 559 N N . SER A 1 70 ? -2.538 -20.481 -17.111 1.00 58.44 70 SER A N 1
ATOM 560 C CA . SER A 1 70 ? -3.044 -21.863 -17.170 1.00 58.44 70 SER A CA 1
ATOM 561 C C . SER A 1 70 ? -2.791 -22.511 -18.540 1.00 58.44 70 SER A C 1
ATOM 563 O O . SER A 1 70 ? -2.877 -21.839 -19.568 1.00 58.44 70 SER A O 1
ATOM 565 N N . THR A 1 71 ? -2.482 -23.813 -18.547 1.00 57.81 71 THR A N 1
ATOM 566 C CA . THR A 1 71 ? -2.270 -24.634 -19.757 1.00 57.81 71 THR A CA 1
ATOM 567 C C . THR A 1 71 ? -3.562 -24.927 -20.509 1.00 57.81 71 THR A C 1
ATOM 569 O O . THR A 1 71 ? -3.524 -25.134 -21.718 1.00 57.81 71 THR A O 1
ATOM 572 N N . ASP A 1 72 ? -4.692 -24.882 -19.804 1.00 57.00 72 ASP A N 1
ATOM 573 C CA . ASP A 1 72 ? -6.020 -25.097 -20.355 1.00 57.00 72 ASP A CA 1
ATOM 574 C C . ASP A 1 72 ? -6.813 -23.793 -20.384 1.00 57.00 72 ASP A C 1
ATOM 576 O O . ASP A 1 72 ? -6.608 -22.863 -19.600 1.00 57.00 72 ASP A O 1
ATOM 580 N N . THR A 1 73 ? -7.733 -23.711 -21.335 1.00 53.12 73 THR A N 1
ATOM 581 C CA . THR A 1 73 ? -8.681 -22.610 -21.440 1.00 53.12 73 THR A CA 1
ATOM 582 C C . THR A 1 73 ? -10.080 -23.200 -21.499 1.00 53.12 73 THR A C 1
ATOM 584 O O . THR A 1 73 ? -10.499 -23.669 -22.553 1.00 53.12 73 THR A O 1
ATOM 587 N N . ASN A 1 74 ? -10.800 -23.205 -20.376 1.00 55.09 74 ASN A N 1
ATOM 588 C CA . ASN A 1 74 ? -12.198 -23.629 -20.341 1.00 55.09 74 ASN A CA 1
ATOM 589 C C . ASN A 1 74 ? -13.148 -22.412 -20.270 1.00 55.09 74 ASN A C 1
ATOM 591 O O . ASN A 1 74 ? -12.811 -21.349 -19.751 1.00 55.09 74 ASN A O 1
ATOM 595 N N . SER A 1 75 ? -14.303 -22.562 -20.934 1.00 47.09 75 SER A N 1
ATOM 596 C CA . SER A 1 75 ? -15.438 -21.617 -21.046 1.00 47.09 75 SER A CA 1
ATOM 597 C C . SER A 1 75 ? -15.136 -20.178 -21.500 1.00 47.09 75 SER A C 1
ATOM 599 O O . SER A 1 75 ? -15.739 -19.215 -21.023 1.00 47.09 75 SER A O 1
ATOM 601 N N . ARG A 1 76 ? -14.229 -19.998 -22.465 1.00 46.19 76 ARG A N 1
ATOM 602 C CA . ARG A 1 76 ? -13.714 -18.673 -22.848 1.00 46.19 76 ARG A CA 1
ATOM 603 C C . ARG A 1 76 ? -14.307 -18.037 -24.108 1.00 46.19 76 ARG A C 1
ATOM 605 O O . ARG A 1 76 ? -13.618 -17.319 -24.824 1.00 46.19 76 ARG A O 1
ATOM 612 N N . GLU A 1 77 ? -15.606 -18.212 -24.309 1.00 47.59 77 GLU A N 1
ATOM 613 C CA . GLU A 1 77 ? -16.385 -17.297 -25.156 1.00 47.59 77 GLU A CA 1
ATOM 614 C C . GLU A 1 77 ? -17.528 -16.609 -24.403 1.00 47.59 77 GLU A C 1
ATOM 616 O O . GLU A 1 77 ? -17.857 -15.477 -24.737 1.00 47.59 77 GLU A O 1
ATOM 621 N N . ALA A 1 78 ? -18.084 -17.229 -23.355 1.00 45.84 78 ALA A N 1
ATOM 622 C CA . ALA A 1 78 ? -19.234 -16.695 -22.625 1.00 45.84 78 ALA A CA 1
ATOM 623 C C . ALA A 1 78 ? -18.883 -15.416 -21.847 1.00 45.84 78 ALA A C 1
ATOM 625 O O . ALA A 1 78 ? -19.397 -14.346 -22.144 1.00 45.84 78 ALA A O 1
ATOM 626 N N . ALA A 1 79 ? -17.912 -15.483 -20.929 1.00 43.78 79 ALA A N 1
ATOM 627 C CA . ALA A 1 79 ? -17.563 -14.342 -20.076 1.00 43.78 79 ALA A CA 1
ATOM 628 C C . ALA A 1 79 ? -17.001 -13.136 -20.858 1.00 43.78 79 ALA A C 1
ATOM 630 O O . ALA A 1 79 ? -17.168 -11.996 -20.440 1.00 43.78 79 ALA A O 1
ATOM 631 N N . ALA A 1 80 ? -16.351 -13.371 -22.004 1.00 46.34 80 ALA A N 1
ATOM 632 C CA . ALA A 1 80 ? -15.834 -12.301 -22.860 1.00 46.34 80 ALA A CA 1
ATOM 633 C C . ALA A 1 80 ? -16.916 -11.651 -23.746 1.00 46.34 80 ALA A C 1
ATOM 635 O O . ALA A 1 80 ? -16.744 -10.498 -24.137 1.00 46.34 80 ALA A O 1
ATOM 636 N N . LYS A 1 81 ? -18.002 -12.374 -24.069 1.00 51.25 81 LYS A N 1
ATOM 637 C CA . LYS A 1 81 ? -19.161 -11.855 -24.817 1.00 51.25 81 LYS A CA 1
ATOM 638 C C . LYS A 1 81 ? -20.183 -11.171 -23.896 1.00 51.25 81 LYS A C 1
ATOM 640 O O . LYS A 1 81 ? -20.706 -10.131 -24.279 1.00 51.25 81 LYS A O 1
ATOM 645 N N . SER A 1 82 ? -20.419 -11.705 -22.695 1.00 43.34 82 SER A N 1
ATOM 646 C CA . SER A 1 82 ? -21.443 -11.214 -21.754 1.00 43.34 82 SER A CA 1
ATOM 647 C C . SER A 1 82 ? -20.971 -10.063 -20.858 1.00 43.34 82 SER A C 1
ATOM 649 O O . SER A 1 82 ? -21.783 -9.264 -20.402 1.00 43.34 82 SER A O 1
ATOM 651 N N . ILE A 1 83 ? -19.663 -9.938 -20.595 1.00 47.38 83 ILE A N 1
ATOM 652 C CA . ILE A 1 83 ? -19.122 -8.845 -19.775 1.00 47.38 83 ILE A CA 1
ATOM 653 C C . ILE A 1 83 ? -18.519 -7.801 -20.718 1.00 47.38 83 ILE A C 1
ATOM 655 O O . ILE A 1 83 ? -17.395 -7.998 -21.196 1.00 47.38 83 ILE A O 1
ATOM 659 N N . PRO A 1 84 ? -19.204 -6.675 -21.002 1.00 44.44 84 PRO A N 1
ATOM 660 C CA . PRO A 1 84 ? -18.584 -5.594 -21.747 1.00 44.44 84 PRO A CA 1
ATOM 661 C C . PRO A 1 84 ? -17.337 -5.155 -20.980 1.00 44.44 84 PRO A C 1
ATOM 663 O O . PRO A 1 84 ? -17.419 -4.692 -19.840 1.00 44.44 84 PRO A O 1
ATOM 666 N N . MET A 1 85 ? -16.159 -5.318 -21.593 1.00 40.84 85 MET A N 1
ATOM 667 C CA . MET A 1 85 ? -14.935 -4.725 -21.068 1.00 40.84 85 MET A CA 1
ATOM 668 C C . MET A 1 85 ? -15.223 -3.242 -20.870 1.00 40.84 85 MET A C 1
ATOM 670 O O . MET A 1 85 ? -15.453 -2.522 -21.840 1.00 40.84 85 MET A O 1
ATOM 674 N N . ILE A 1 86 ? -15.246 -2.783 -19.619 1.00 39.75 86 ILE A N 1
ATOM 675 C CA . ILE A 1 86 ? -15.415 -1.368 -19.314 1.00 39.75 86 ILE A CA 1
ATOM 676 C C . ILE A 1 86 ? -14.184 -0.661 -19.886 1.00 39.75 86 ILE A C 1
ATOM 678 O O . ILE A 1 86 ? -13.139 -0.561 -19.244 1.00 39.75 86 ILE A O 1
ATOM 682 N N . VAL A 1 87 ? -14.297 -0.150 -21.115 1.00 40.47 87 VAL A N 1
ATOM 683 C CA . VAL A 1 87 ? -13.322 0.747 -21.751 1.00 40.47 87 VAL A CA 1
ATOM 684 C C . VAL A 1 87 ? -13.501 2.153 -21.162 1.00 40.47 87 VAL A C 1
ATOM 686 O O . VAL A 1 87 ? -13.596 3.158 -21.856 1.00 40.47 87 VAL A O 1
ATOM 689 N N . GLY A 1 88 ? -13.582 2.241 -19.837 1.00 46.47 88 GLY A N 1
ATOM 690 C CA . GLY A 1 88 ? -13.525 3.490 -19.101 1.00 46.47 88 GLY A CA 1
ATOM 691 C C . GLY A 1 88 ? -12.074 3.740 -18.731 1.00 46.47 88 GLY A C 1
ATOM 692 O O . GLY A 1 88 ? -11.494 2.988 -17.948 1.00 46.47 88 GLY A O 1
ATOM 693 N N . LYS A 1 89 ? -11.450 4.794 -19.269 1.00 50.12 89 LYS A N 1
ATOM 694 C CA . LYS A 1 89 ? -10.172 5.267 -18.719 1.00 50.12 89 LYS A CA 1
AT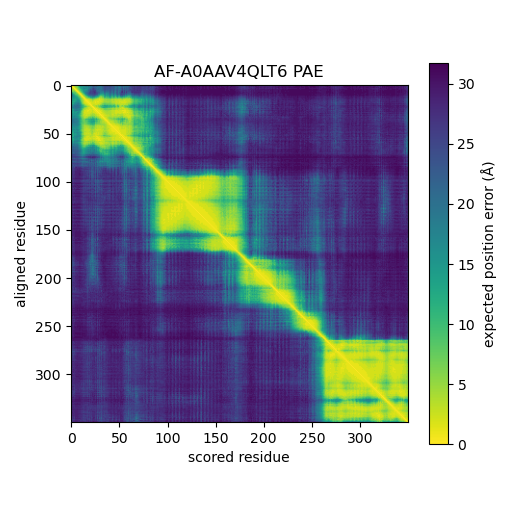OM 695 C C . LYS A 1 89 ? -10.440 5.684 -17.275 1.00 50.12 89 LYS A C 1
ATOM 697 O O . LYS A 1 89 ? -10.974 6.768 -17.053 1.00 50.12 89 LYS A O 1
ATOM 702 N N . LEU A 1 90 ? -10.065 4.842 -16.309 1.00 48.19 90 LEU A N 1
ATOM 703 C CA . LEU A 1 90 ? -10.027 5.241 -14.905 1.00 48.19 90 LEU A CA 1
ATOM 704 C C . LEU A 1 90 ? -9.298 6.592 -14.818 1.00 48.19 90 LEU A C 1
ATOM 706 O O . LEU A 1 90 ? -8.246 6.745 -15.462 1.00 48.19 90 LEU A O 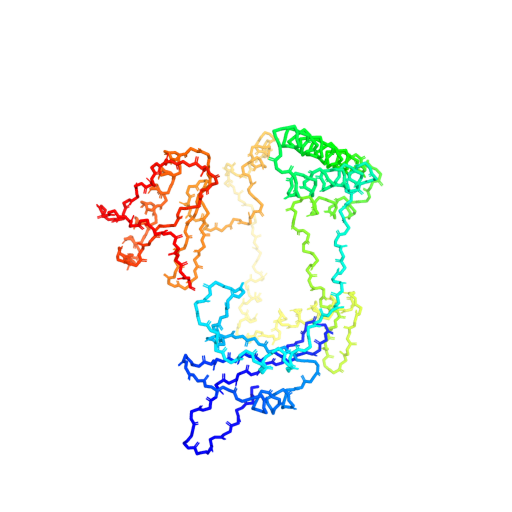1
ATOM 710 N N . PRO A 1 91 ? -9.835 7.577 -14.074 1.00 47.44 91 PRO A N 1
ATOM 711 C CA . PRO A 1 91 ? -9.168 8.853 -13.894 1.00 47.44 91 PRO A CA 1
ATOM 712 C C . PRO A 1 91 ? -7.739 8.588 -13.432 1.00 47.44 91 PRO A C 1
ATOM 714 O O . PRO A 1 91 ? -7.511 7.954 -12.400 1.00 47.44 91 PRO A O 1
ATOM 717 N N . LYS A 1 92 ? -6.750 9.026 -14.215 1.00 52.97 92 LYS A N 1
ATOM 718 C CA . LYS A 1 92 ? -5.359 8.916 -13.780 1.00 52.97 92 LYS A CA 1
ATOM 719 C C . LYS A 1 92 ? -5.235 9.746 -12.512 1.00 52.97 92 LYS A C 1
ATOM 721 O O . LYS A 1 92 ? -5.445 10.953 -12.555 1.00 52.97 92 LYS A O 1
ATOM 726 N N . HIS A 1 93 ? -4.878 9.114 -11.398 1.00 51.91 93 HIS A N 1
ATOM 727 C CA . HIS A 1 93 ? -4.522 9.861 -10.200 1.00 51.91 93 HIS A CA 1
ATOM 728 C C . HIS A 1 93 ? -3.415 10.857 -10.560 1.00 51.91 93 HIS A C 1
ATOM 730 O O . HIS A 1 93 ? -2.330 10.464 -11.006 1.00 51.91 93 HIS A O 1
ATOM 736 N N . ASN A 1 94 ? -3.713 12.147 -10.403 1.00 57.78 94 ASN A N 1
ATOM 737 C CA . ASN A 1 94 ? -2.764 13.210 -10.687 1.00 57.78 94 ASN A CA 1
ATOM 738 C C . ASN A 1 94 ? -1.590 13.072 -9.721 1.00 57.78 94 ASN A C 1
ATOM 740 O O . ASN A 1 94 ? -1.738 13.208 -8.509 1.00 57.78 94 ASN A O 1
ATOM 744 N N . LYS A 1 95 ? -0.412 12.770 -10.269 1.00 76.94 95 LYS A N 1
ATOM 745 C CA . LYS A 1 95 ? 0.843 12.747 -9.521 1.00 76.94 95 LYS A CA 1
ATOM 746 C C . LYS A 1 95 ? 1.315 14.198 -9.407 1.00 76.94 95 LYS A C 1
ATOM 748 O O . LYS A 1 95 ? 1.778 14.727 -10.413 1.00 76.94 95 LYS A O 1
ATOM 753 N N . PRO A 1 96 ? 1.238 14.845 -8.230 1.00 78.38 96 PRO A N 1
ATOM 754 C CA . PRO A 1 96 ? 1.549 16.275 -8.094 1.00 78.38 96 PRO A CA 1
ATOM 755 C C . PRO A 1 96 ? 3.010 16.615 -8.431 1.00 78.38 96 PRO A C 1
ATOM 757 O O . PRO A 1 96 ? 3.335 17.753 -8.744 1.00 78.38 96 PRO A O 1
ATOM 760 N N . TRP A 1 97 ? 3.890 15.614 -8.399 1.00 86.12 97 TRP A N 1
ATOM 761 C CA . TRP A 1 97 ? 5.301 15.717 -8.759 1.00 86.12 97 TRP A CA 1
ATOM 762 C C . TRP A 1 97 ? 5.599 15.446 -10.241 1.00 86.12 97 TRP A C 1
ATOM 764 O O . TRP A 1 97 ? 6.760 15.490 -10.639 1.00 86.12 97 TRP A O 1
ATOM 774 N N . TRP A 1 98 ? 4.600 15.108 -11.060 1.00 88.00 98 TRP A N 1
ATOM 775 C CA . TRP A 1 98 ? 4.804 14.812 -12.476 1.00 88.00 98 TRP A CA 1
ATOM 776 C C . TRP A 1 98 ? 4.778 16.099 -13.303 1.00 88.00 98 TRP A C 1
ATOM 778 O O . TRP A 1 98 ? 3.732 16.721 -13.453 1.00 88.00 98 TRP A O 1
ATOM 788 N N . ASN A 1 99 ? 5.931 16.483 -13.849 1.00 90.50 99 ASN A N 1
ATOM 789 C CA . ASN A 1 99 ? 6.110 17.687 -14.661 1.00 90.50 99 ASN A CA 1
ATOM 790 C C . ASN A 1 99 ? 6.477 17.344 -16.123 1.00 90.50 99 ASN A C 1
ATOM 792 O O . ASN A 1 99 ? 6.546 16.174 -16.522 1.00 90.50 99 ASN A O 1
ATOM 796 N N . GLU A 1 100 ? 6.693 18.373 -16.942 1.00 93.06 100 GLU A N 1
ATOM 797 C CA . GLU A 1 100 ? 7.091 18.217 -18.345 1.00 93.06 100 GLU A CA 1
ATOM 798 C C . GLU A 1 100 ? 8.427 17.472 -18.487 1.00 93.06 100 GLU A C 1
ATOM 800 O O . GLU A 1 100 ? 8.516 16.525 -19.265 1.00 93.06 100 GLU A O 1
ATOM 805 N N . GLU A 1 101 ? 9.419 17.781 -17.648 1.00 93.19 101 GLU A N 1
ATOM 806 C CA . GLU A 1 101 ? 10.712 17.080 -17.624 1.00 93.19 101 GLU A CA 1
ATOM 807 C C . GLU A 1 101 ? 10.560 15.574 -17.366 1.00 93.19 101 GLU A C 1
ATOM 809 O O . GLU A 1 101 ? 11.166 14.755 -18.059 1.00 93.19 101 GLU A O 1
ATOM 814 N N . CYS A 1 102 ? 9.708 15.181 -16.408 1.00 91.56 102 CYS A N 1
ATOM 815 C CA . CYS A 1 102 ? 9.372 13.776 -16.163 1.00 91.56 102 CYS A CA 1
ATOM 816 C C . CYS A 1 102 ? 8.741 13.124 -17.398 1.00 91.56 102 CYS A C 1
ATOM 818 O O . CYS A 1 102 ? 9.031 11.966 -17.708 1.00 91.56 102 CYS A O 1
ATOM 820 N N . SER A 1 103 ? 7.879 13.862 -18.101 1.00 91.56 103 SER A N 1
ATOM 821 C CA . SER A 1 103 ? 7.202 13.383 -19.306 1.00 91.56 103 SER A CA 1
ATOM 822 C C . SER A 1 103 ? 8.189 13.156 -20.447 1.00 91.56 103 SER A C 1
ATOM 824 O O . SER A 1 103 ? 8.150 12.103 -21.085 1.00 91.56 103 SER A O 1
ATOM 826 N N . THR A 1 104 ? 9.091 14.106 -20.677 1.00 95.62 104 THR A N 1
ATOM 827 C CA . THR A 1 104 ? 10.128 14.033 -21.712 1.00 95.62 104 THR A CA 1
ATOM 828 C C . THR A 1 104 ? 11.111 12.907 -21.418 1.00 95.62 104 THR A C 1
ATOM 830 O O . THR A 1 104 ? 11.284 12.015 -22.246 1.00 95.62 104 THR A O 1
ATOM 833 N N . ALA A 1 105 ? 11.637 12.836 -20.193 1.00 94.44 105 ALA A N 1
ATOM 834 C CA . ALA A 1 105 ? 12.566 11.781 -19.799 1.00 94.44 105 ALA A CA 1
ATOM 835 C C . ALA A 1 105 ? 11.947 10.375 -19.897 1.00 94.44 105 ALA A C 1
ATOM 837 O O . ALA A 1 105 ? 12.612 9.423 -20.308 1.00 94.44 105 ALA A O 1
ATOM 838 N N . TYR A 1 106 ? 10.659 10.234 -19.563 1.00 93.69 106 TYR A N 1
ATOM 839 C CA . TYR A 1 106 ? 9.932 8.977 -19.737 1.00 93.69 106 TYR A CA 1
ATOM 840 C C . TYR A 1 106 ? 9.741 8.615 -21.217 1.00 93.69 106 TYR A C 1
ATOM 842 O O . TYR A 1 106 ? 9.941 7.458 -21.595 1.00 93.69 106 TYR A O 1
ATOM 850 N N . LYS A 1 107 ? 9.384 9.590 -22.067 1.00 96.06 107 LYS A N 1
ATOM 851 C CA . LYS A 1 107 ? 9.272 9.388 -23.522 1.00 96.06 107 LYS A CA 1
ATOM 852 C C . LYS A 1 107 ? 10.608 8.944 -24.117 1.00 96.06 107 LYS A C 1
ATOM 854 O O . LYS A 1 107 ? 10.626 7.991 -24.891 1.00 96.06 107 LYS A O 1
ATOM 859 N N . ASP A 1 108 ? 11.716 9.561 -23.723 1.00 95.12 108 ASP A N 1
ATOM 860 C CA . ASP A 1 108 ? 13.044 9.232 -24.246 1.00 95.12 108 ASP A CA 1
ATOM 861 C C . ASP A 1 108 ? 13.547 7.875 -23.754 1.00 95.12 108 ASP A C 1
ATOM 863 O O . ASP A 1 108 ? 14.064 7.082 -24.544 1.00 95.12 108 ASP A O 1
ATOM 867 N N . GLN A 1 109 ? 13.305 7.544 -22.481 1.00 96.81 109 GLN A N 1
ATOM 868 C CA . GLN A 1 109 ? 13.540 6.198 -21.962 1.00 96.81 109 GLN A CA 1
ATOM 869 C C . GLN A 1 109 ? 12.751 5.150 -22.763 1.00 96.81 109 GLN A C 1
ATOM 871 O O . GLN A 1 109 ? 13.302 4.106 -23.120 1.00 96.81 109 GLN A O 1
ATOM 876 N N . LYS A 1 110 ? 11.469 5.417 -23.049 1.00 94.19 110 LYS A N 1
ATOM 877 C CA . LYS A 1 110 ? 10.601 4.506 -23.804 1.00 94.19 110 LYS A CA 1
ATOM 878 C C . LYS A 1 110 ? 11.069 4.348 -25.252 1.00 94.19 110 LYS A C 1
ATOM 880 O O . LYS A 1 110 ? 11.202 3.222 -25.712 1.00 94.19 110 LYS A O 1
ATOM 885 N N . ARG A 1 111 ? 11.412 5.445 -25.933 1.00 96.69 111 ARG A N 1
ATOM 886 C CA . ARG A 1 111 ? 11.987 5.423 -27.291 1.00 96.69 111 ARG A CA 1
ATOM 887 C C . ARG A 1 111 ? 13.270 4.594 -27.355 1.00 96.69 111 ARG A C 1
ATOM 889 O O . ARG A 1 111 ? 13.440 3.803 -28.278 1.00 96.69 111 ARG A O 1
ATOM 896 N N . ALA A 1 112 ? 14.158 4.747 -26.374 1.00 94.56 112 ALA A N 1
ATOM 897 C CA . ALA A 1 112 ? 15.396 3.977 -26.307 1.00 94.56 112 ALA A CA 1
ATOM 898 C C . ALA A 1 112 ? 15.149 2.489 -26.028 1.00 94.56 112 ALA A C 1
ATOM 900 O O . ALA A 1 112 ? 15.815 1.641 -26.617 1.00 94.56 112 ALA A O 1
ATOM 901 N N . TRP A 1 113 ? 14.164 2.168 -25.183 1.00 94.50 113 TRP A N 1
ATOM 902 C CA . TRP A 1 113 ? 13.726 0.789 -24.968 1.00 94.50 113 TRP A CA 1
ATOM 903 C C . TRP A 1 113 ? 13.158 0.166 -26.241 1.00 94.50 113 TRP A C 1
ATOM 905 O O . TRP A 1 113 ? 13.556 -0.933 -26.607 1.00 94.50 113 TRP A O 1
ATOM 915 N N . ASP A 1 114 ? 12.273 0.874 -26.944 1.00 95.00 114 ASP A N 1
ATOM 916 C CA . ASP A 1 114 ? 11.686 0.390 -28.192 1.00 95.00 114 ASP A CA 1
ATOM 917 C C . ASP A 1 114 ? 12.751 0.188 -29.277 1.00 95.00 114 ASP A C 1
ATOM 919 O O . ASP A 1 114 ? 12.695 -0.799 -30.008 1.00 95.00 114 ASP A O 1
ATOM 923 N N . ARG A 1 115 ? 13.756 1.072 -29.348 1.00 94.56 115 ARG A N 1
ATOM 924 C CA . ARG A 1 115 ? 14.898 0.920 -30.258 1.00 94.56 115 ARG A CA 1
ATOM 925 C C . ARG A 1 115 ? 15.748 -0.302 -29.913 1.00 94.56 115 ARG A C 1
ATOM 927 O O . ARG A 1 115 ? 16.021 -1.091 -30.807 1.00 94.56 115 ARG A O 1
ATOM 934 N N . PHE A 1 116 ? 16.115 -0.490 -28.645 1.00 94.81 116 PHE A N 1
ATOM 935 C CA . PHE A 1 116 ? 16.859 -1.673 -28.196 1.00 94.81 116 PHE A CA 1
ATOM 936 C C . PHE A 1 116 ? 16.072 -2.971 -28.422 1.00 94.81 116 PHE A C 1
ATOM 938 O O . PHE A 1 116 ? 16.630 -3.954 -28.891 1.00 94.81 116 PHE A O 1
ATOM 945 N N . ARG A 1 117 ? 14.763 -2.961 -28.147 1.00 94.25 117 ARG A N 1
ATOM 946 C CA . ARG A 1 117 ? 13.880 -4.116 -28.347 1.00 94.25 117 ARG A CA 1
ATOM 947 C C . ARG A 1 117 ? 13.783 -4.533 -29.815 1.00 94.25 117 ARG A C 1
ATOM 949 O O . ARG A 1 117 ? 13.682 -5.720 -30.087 1.00 94.25 117 ARG A O 1
ATOM 956 N N . ARG A 1 118 ? 13.782 -3.570 -30.745 1.00 94.25 118 ARG A N 1
ATOM 957 C CA . ARG A 1 118 ? 13.788 -3.841 -32.194 1.00 94.25 118 ARG A CA 1
ATOM 958 C C . ARG A 1 118 ? 15.176 -4.221 -32.708 1.00 94.25 118 ARG A C 1
ATOM 960 O O . ARG A 1 118 ? 15.274 -5.071 -33.580 1.00 94.25 118 ARG A O 1
ATOM 967 N N . TYR A 1 119 ? 16.224 -3.598 -32.169 1.00 93.94 119 TYR A N 1
ATOM 968 C CA . TYR A 1 119 ? 17.608 -3.751 -32.618 1.00 93.94 119 TYR A CA 1
ATOM 969 C C . TYR A 1 119 ? 18.547 -3.971 -31.415 1.00 93.94 119 TYR A C 1
ATOM 971 O O . TYR A 1 119 ? 19.096 -2.998 -30.875 1.00 93.94 119 TYR A O 1
ATOM 979 N N . PRO A 1 120 ? 18.734 -5.230 -30.970 1.00 94.31 120 PRO A N 1
ATOM 980 C CA . PRO A 1 120 ? 19.449 -5.565 -29.734 1.00 94.31 120 PRO A CA 1
ATOM 981 C C . PRO A 1 120 ? 20.982 -5.460 -29.852 1.00 94.31 120 PRO A C 1
ATOM 983 O O . PRO A 1 120 ? 21.699 -6.452 -29.790 1.00 94.31 120 PRO A O 1
ATOM 986 N N . THR A 1 121 ? 21.509 -4.245 -30.007 1.00 97.19 121 THR A N 1
ATOM 987 C CA . THR A 1 121 ? 22.958 -3.975 -30.039 1.00 97.19 121 THR A CA 1
ATOM 988 C C . THR A 1 121 ? 23.479 -3.485 -28.683 1.00 97.19 121 THR A C 1
ATOM 990 O O . THR A 1 121 ? 22.732 -2.913 -27.879 1.00 97.19 121 THR A O 1
ATOM 993 N N . SER A 1 122 ? 24.781 -3.658 -28.428 1.00 95.88 122 SER A N 1
ATOM 994 C CA . SER A 1 122 ? 25.452 -3.185 -27.203 1.00 95.88 122 SER A CA 1
ATOM 995 C C . SER A 1 122 ? 25.322 -1.670 -27.008 1.00 95.88 122 SER A C 1
ATOM 997 O O . SER A 1 122 ? 25.099 -1.201 -25.890 1.00 95.88 122 SER A O 1
ATOM 999 N N . GLU A 1 123 ? 25.380 -0.905 -28.099 1.00 97.44 123 GLU A N 1
ATOM 1000 C CA . GLU A 1 123 ? 25.185 0.546 -28.095 1.00 97.44 123 GLU A CA 1
ATOM 1001 C C . GLU A 1 123 ? 23.752 0.926 -27.690 1.00 97.44 123 GLU A C 1
ATOM 1003 O O . GLU A 1 123 ? 23.547 1.750 -26.793 1.00 97.44 123 GLU A O 1
ATOM 1008 N N . ASN A 1 124 ? 22.742 0.274 -28.278 1.00 96.06 124 ASN A N 1
ATOM 1009 C CA . ASN A 1 124 ? 21.340 0.524 -27.940 1.00 96.06 124 ASN A CA 1
ATOM 1010 C C . ASN A 1 124 ? 21.034 0.149 -26.480 1.00 96.06 124 ASN A C 1
ATOM 1012 O O . ASN A 1 124 ? 20.288 0.863 -25.799 1.00 96.06 124 ASN A O 1
ATOM 1016 N N . LEU A 1 125 ? 21.648 -0.922 -25.964 1.00 95.25 125 LEU A N 1
ATOM 1017 C CA . LEU A 1 125 ? 21.545 -1.305 -24.556 1.00 95.25 125 LEU A CA 1
ATOM 1018 C C . LEU A 1 125 ? 22.166 -0.250 -23.632 1.00 95.25 125 LEU A C 1
ATOM 1020 O O . LEU A 1 125 ? 21.552 0.125 -22.628 1.00 95.25 125 LEU A O 1
ATOM 1024 N N . LEU A 1 126 ? 23.362 0.246 -23.963 1.00 96.81 126 LEU A N 1
ATOM 1025 C CA . LEU A 1 126 ? 24.035 1.302 -23.207 1.00 96.81 126 LEU A CA 1
ATOM 1026 C C . LEU A 1 126 ? 23.190 2.584 -23.194 1.00 96.81 126 LEU A C 1
ATOM 1028 O O . LEU A 1 126 ? 22.954 3.164 -22.130 1.00 96.81 126 LEU A O 1
ATOM 1032 N N . ARG A 1 127 ? 22.642 2.970 -24.352 1.00 96.44 127 ARG A N 1
ATOM 1033 C CA . ARG A 1 127 ? 21.767 4.138 -24.502 1.00 96.44 127 ARG A CA 1
ATOM 1034 C C . ARG A 1 127 ? 20.493 4.019 -23.668 1.00 96.44 127 ARG A C 1
ATOM 1036 O O . ARG A 1 127 ? 20.126 4.971 -22.976 1.00 96.44 127 ARG A O 1
ATOM 1043 N N . PHE A 1 128 ? 19.837 2.858 -23.680 1.00 97.31 128 PHE A N 1
ATOM 1044 C CA . PHE A 1 128 ? 18.675 2.599 -22.828 1.00 97.31 128 PHE A CA 1
ATOM 1045 C C . PHE A 1 128 ? 19.032 2.655 -21.337 1.00 97.31 128 PHE A C 1
ATOM 1047 O O . PHE A 1 128 ? 18.313 3.293 -20.565 1.00 97.31 128 PHE A O 1
ATOM 1054 N N . LYS A 1 129 ? 20.141 2.028 -20.915 1.00 97.25 129 LYS A N 1
ATOM 1055 C CA . LYS A 1 129 ? 20.601 2.059 -19.515 1.00 97.25 129 LYS A CA 1
ATOM 1056 C C . LYS A 1 129 ? 20.863 3.490 -19.040 1.00 97.25 129 LYS A C 1
ATOM 1058 O O . LYS A 1 129 ? 20.404 3.852 -17.955 1.00 97.25 129 LYS A O 1
ATOM 1063 N N . HIS A 1 130 ? 21.523 4.301 -19.865 1.00 97.50 130 HIS A N 1
ATOM 1064 C CA . HIS A 1 130 ? 21.754 5.720 -19.603 1.00 97.50 130 HIS A CA 1
ATOM 1065 C C . HIS A 1 130 ? 20.434 6.496 -19.465 1.00 97.50 130 HIS A C 1
ATOM 1067 O O . HIS A 1 130 ? 20.180 7.125 -18.443 1.00 97.50 130 HIS A O 1
ATOM 1073 N N . LEU A 1 131 ? 19.520 6.397 -20.435 1.00 97.44 131 LEU A N 1
ATOM 1074 C CA . LEU A 1 131 ? 18.252 7.138 -20.374 1.00 97.44 131 LEU A CA 1
ATOM 1075 C C . LEU A 1 131 ? 17.328 6.653 -19.243 1.00 97.44 131 LEU A C 1
ATOM 1077 O O . LEU A 1 131 ? 16.598 7.445 -18.649 1.00 97.44 131 LEU A O 1
ATOM 1081 N N . LYS A 1 132 ? 17.409 5.374 -18.863 1.00 96.88 132 LYS A N 1
ATOM 1082 C CA . LYS A 1 132 ? 16.731 4.822 -17.682 1.00 96.88 132 LYS A CA 1
ATOM 1083 C C . LYS A 1 132 ? 17.262 5.416 -16.375 1.00 96.88 132 LYS A C 1
ATOM 1085 O O . LYS A 1 132 ? 16.467 5.652 -15.461 1.00 96.88 132 LYS A O 1
ATOM 1090 N N . SER A 1 133 ? 18.573 5.643 -16.251 1.00 94.56 133 SER A N 1
ATOM 1091 C CA . SER A 1 133 ? 19.150 6.273 -15.055 1.00 94.56 133 SER A CA 1
ATOM 1092 C C . SER A 1 133 ? 18.788 7.761 -14.983 1.00 94.56 133 SER A C 1
ATOM 1094 O O . SER A 1 133 ? 18.366 8.224 -13.921 1.00 94.56 133 SER A O 1
ATOM 1096 N N . VAL A 1 134 ? 18.825 8.471 -16.117 1.00 96.06 134 VAL A N 1
ATOM 1097 C CA . VAL A 1 134 ? 18.395 9.875 -16.241 1.00 96.06 134 VAL A CA 1
ATOM 1098 C C . VAL A 1 134 ? 16.924 10.039 -15.856 1.00 96.06 134 VAL A C 1
ATOM 1100 O O . VAL A 1 134 ? 16.609 10.820 -14.958 1.00 96.06 134 VAL A O 1
ATOM 1103 N N . ALA A 1 135 ? 16.021 9.238 -16.432 1.00 95.56 135 ALA A N 1
ATOM 1104 C CA . ALA A 1 135 ? 14.597 9.277 -16.094 1.00 95.56 135 ALA A CA 1
ATOM 1105 C C . ALA A 1 135 ? 14.343 8.987 -14.605 1.00 95.56 135 ALA A C 1
ATOM 1107 O O . ALA A 1 135 ? 13.504 9.625 -13.966 1.00 95.56 135 ALA A O 1
ATOM 1108 N N . ARG A 1 136 ? 15.107 8.061 -14.007 1.00 93.94 136 ARG A N 1
ATOM 1109 C CA . ARG A 1 136 ? 15.041 7.782 -12.565 1.00 93.94 136 ARG A CA 1
ATOM 1110 C C . ARG A 1 136 ? 15.498 8.980 -11.728 1.00 93.94 136 ARG A C 1
ATOM 1112 O O . ARG A 1 136 ? 14.865 9.249 -10.705 1.00 93.94 136 ARG A O 1
ATOM 1119 N N . ARG A 1 137 ? 16.574 9.667 -12.126 1.00 96.94 137 ARG A N 1
ATOM 1120 C CA . ARG A 1 137 ? 17.091 10.863 -11.441 1.00 96.94 137 ARG A CA 1
ATOM 1121 C C . ARG A 1 137 ? 16.065 11.992 -11.472 1.00 96.94 137 ARG A C 1
ATOM 1123 O O . ARG A 1 137 ? 15.696 12.468 -10.402 1.00 96.94 137 ARG A O 1
ATOM 1130 N N . ILE A 1 138 ? 15.559 12.337 -12.657 1.00 94.56 138 ILE A N 1
ATOM 1131 C CA . ILE A 1 138 ? 14.555 13.397 -12.848 1.00 94.56 138 ILE A CA 1
ATOM 1132 C C . ILE A 1 138 ? 13.316 13.101 -12.004 1.00 94.56 138 ILE A C 1
ATOM 1134 O O . ILE A 1 138 ? 12.914 13.923 -11.189 1.00 94.56 138 ILE A O 1
ATOM 1138 N N . ARG A 1 139 ? 12.793 11.870 -12.063 1.00 92.88 139 ARG A N 1
ATOM 1139 C CA . ARG A 1 139 ? 11.650 11.457 -11.237 1.00 92.88 139 ARG A CA 1
ATOM 1140 C C . ARG A 1 139 ? 11.882 11.684 -9.741 1.00 92.88 139 ARG A C 1
ATOM 1142 O O . ARG A 1 139 ? 10.996 12.183 -9.054 1.00 92.88 139 ARG A O 1
ATOM 1149 N N . ARG A 1 140 ? 13.051 11.293 -9.219 1.00 93.06 140 ARG A N 1
ATOM 1150 C CA . ARG A 1 140 ? 13.395 11.474 -7.797 1.00 93.06 140 ARG A CA 1
ATOM 1151 C C . ARG A 1 140 ? 13.526 12.954 -7.433 1.00 93.06 140 ARG A C 1
ATOM 1153 O O . ARG A 1 140 ? 13.079 13.348 -6.359 1.00 93.06 140 ARG A O 1
ATOM 1160 N N . GLN A 1 141 ? 14.108 13.761 -8.317 1.00 94.06 141 GLN A N 1
ATOM 1161 C CA . GLN A 1 141 ? 14.252 15.201 -8.122 1.00 94.06 141 GLN A CA 1
ATOM 1162 C C . GLN A 1 141 ? 12.888 15.899 -8.105 1.00 94.06 141 GLN A C 1
ATOM 1164 O O . GLN A 1 141 ? 12.610 16.639 -7.164 1.00 94.06 141 GLN A O 1
ATOM 1169 N N . SER A 1 142 ? 11.999 15.594 -9.053 1.00 92.75 142 SER A N 1
ATOM 1170 C CA . SER A 1 142 ? 10.649 16.166 -9.093 1.00 92.75 142 SER A CA 1
ATOM 1171 C C . SER A 1 142 ? 9.795 15.727 -7.899 1.00 92.75 142 SER A C 1
ATOM 1173 O O . SER A 1 142 ? 9.070 16.545 -7.334 1.00 92.75 142 SER A O 1
ATOM 1175 N N . GLN A 1 143 ? 9.920 14.471 -7.445 1.00 89.81 143 GLN A N 1
ATOM 1176 C CA . GLN A 1 143 ? 9.285 13.997 -6.205 1.00 89.81 143 GLN A CA 1
ATOM 1177 C C . GLN A 1 143 ? 9.756 14.791 -4.985 1.00 89.81 143 GLN A C 1
ATOM 1179 O O . GLN A 1 143 ? 8.929 15.293 -4.226 1.00 89.81 143 GLN A O 1
ATOM 1184 N N . ARG A 1 144 ? 11.075 14.955 -4.824 1.00 91.06 144 ARG A N 1
ATOM 1185 C CA . ARG A 1 144 ? 11.659 15.721 -3.718 1.00 91.06 144 ARG A CA 1
ATOM 1186 C C . ARG A 1 144 ? 11.240 17.189 -3.758 1.00 91.06 144 ARG A C 1
ATOM 1188 O O . ARG A 1 144 ? 10.811 17.710 -2.737 1.00 91.06 144 ARG A O 1
ATOM 1195 N N . ALA A 1 145 ? 11.307 17.831 -4.920 1.00 91.44 145 ALA A N 1
ATOM 1196 C CA . ALA A 1 145 ? 10.929 19.233 -5.080 1.00 91.44 145 ALA A CA 1
ATOM 1197 C C . ALA A 1 145 ? 9.436 19.457 -4.792 1.00 91.44 145 ALA A C 1
ATOM 1199 O O . ALA A 1 145 ? 9.060 20.404 -4.106 1.00 91.44 145 ALA A O 1
ATOM 1200 N N . SER A 1 146 ? 8.572 18.557 -5.269 1.00 89.56 146 SER A N 1
ATOM 1201 C CA . SER A 1 146 ? 7.143 18.599 -4.953 1.00 89.56 146 SER A CA 1
ATOM 1202 C C . SER A 1 146 ? 6.881 18.419 -3.461 1.00 89.56 146 SER A C 1
ATOM 1204 O O . SER A 1 146 ? 5.995 19.081 -2.926 1.00 89.56 146 SER A O 1
ATOM 1206 N N . TRP A 1 147 ? 7.625 17.533 -2.797 1.00 86.25 147 TRP A N 1
ATOM 1207 C CA . TRP A 1 147 ? 7.511 17.319 -1.358 1.00 86.25 147 TRP A CA 1
ATOM 1208 C C . TRP A 1 147 ? 7.952 18.548 -0.563 1.00 86.25 147 TRP A C 1
ATOM 1210 O O . TRP A 1 147 ? 7.208 19.031 0.284 1.00 86.25 147 TRP A O 1
ATOM 1220 N N . GLN A 1 148 ? 9.112 19.115 -0.903 1.00 89.62 148 GLN A N 1
ATOM 1221 C CA . GLN A 1 148 ? 9.620 20.349 -0.300 1.00 89.62 148 GLN A CA 1
ATOM 1222 C C . GLN A 1 148 ? 8.632 21.505 -0.464 1.00 89.62 148 GLN A C 1
ATOM 1224 O O . GLN A 1 148 ? 8.368 22.217 0.496 1.00 89.62 148 GLN A O 1
ATOM 1229 N N . ARG A 1 149 ? 8.017 21.654 -1.644 1.00 88.31 149 ARG A N 1
ATOM 1230 C CA . ARG A 1 149 ? 6.974 22.662 -1.880 1.00 88.31 149 ARG A CA 1
ATOM 1231 C C . ARG A 1 149 ? 5.723 22.413 -1.038 1.00 88.31 149 ARG A C 1
ATOM 1233 O O . ARG A 1 149 ? 5.140 23.356 -0.514 1.00 88.31 149 ARG A O 1
ATOM 1240 N N . TYR A 1 150 ? 5.299 21.157 -0.912 1.00 87.06 150 TYR A N 1
ATOM 1241 C CA . TYR A 1 150 ? 4.123 20.789 -0.124 1.00 87.06 150 TYR A CA 1
ATOM 1242 C C . TYR A 1 150 ? 4.314 21.104 1.366 1.00 87.06 150 TYR A C 1
ATOM 1244 O O . TYR A 1 150 ? 3.443 21.735 1.970 1.00 87.06 150 TYR A O 1
ATOM 1252 N N . VAL A 1 151 ? 5.470 20.725 1.923 1.00 85.44 151 VAL A N 1
ATOM 1253 C CA . VAL A 1 151 ? 5.852 21.001 3.316 1.00 85.44 151 VAL A CA 1
ATOM 1254 C C . VAL A 1 151 ? 6.117 22.492 3.534 1.00 85.44 151 VAL A C 1
ATOM 1256 O O . VAL A 1 151 ? 5.604 23.057 4.488 1.00 85.44 151 VAL A O 1
ATOM 1259 N N . GLY A 1 152 ? 6.823 23.166 2.623 1.00 84.50 152 GLY A N 1
ATOM 1260 C CA . GLY A 1 152 ? 7.072 24.613 2.697 1.00 84.50 152 GLY A CA 1
ATOM 1261 C C . GLY A 1 152 ? 5.803 25.464 2.574 1.00 84.50 152 GLY A C 1
ATOM 1262 O O . GLY A 1 152 ? 5.758 26.601 3.030 1.00 84.50 152 GLY A O 1
ATOM 1263 N N . GLY A 1 153 ? 4.732 24.897 2.013 1.00 82.00 153 GLY A N 1
ATOM 1264 C CA . GLY A 1 153 ? 3.398 25.484 2.040 1.00 82.00 153 GLY A CA 1
ATOM 1265 C C . GLY A 1 153 ? 2.691 25.357 3.393 1.00 82.00 153 GLY A C 1
ATOM 1266 O O . GLY A 1 153 ? 1.502 25.664 3.450 1.00 82.00 153 GLY A O 1
ATOM 1267 N N . ILE A 1 154 ? 3.340 24.837 4.440 1.00 81.50 154 ILE A N 1
ATOM 1268 C CA . ILE A 1 154 ? 2.879 24.867 5.830 1.00 81.50 154 ILE A CA 1
ATOM 1269 C C . ILE A 1 154 ? 3.503 26.102 6.499 1.00 81.50 154 ILE A C 1
ATOM 1271 O O . ILE A 1 154 ? 4.604 26.045 7.029 1.00 81.50 154 ILE A O 1
ATOM 1275 N N . GLN A 1 155 ? 2.823 27.243 6.404 1.00 79.88 155 GLN A N 1
ATOM 1276 C CA . GLN A 1 155 ? 3.243 28.527 6.972 1.00 79.88 155 GLN A CA 1
ATOM 1277 C C . GLN A 1 155 ? 2.416 28.866 8.220 1.00 79.88 155 GLN A C 1
ATOM 1279 O O . GLN A 1 155 ? 1.305 28.358 8.383 1.00 79.88 155 GLN A O 1
ATOM 1284 N N . GLY A 1 156 ? 2.918 29.771 9.068 1.00 75.00 156 GLY A N 1
ATOM 1285 C CA . GLY A 1 156 ? 2.275 30.148 10.338 1.00 75.00 156 GLY A CA 1
ATOM 1286 C C . GLY A 1 156 ? 0.881 30.785 10.219 1.00 75.00 156 GLY A C 1
ATOM 1287 O O . GLY A 1 156 ? 0.150 30.829 11.197 1.00 75.00 156 GLY A O 1
ATOM 1288 N N . GLN A 1 157 ? 0.477 31.225 9.022 1.00 78.00 157 GLN A N 1
ATOM 1289 C CA . GLN A 1 157 ? -0.839 31.829 8.746 1.00 78.00 157 GLN A CA 1
ATOM 1290 C C . GLN A 1 157 ? -1.932 30.801 8.380 1.00 78.00 157 GLN A C 1
ATOM 1292 O O . GLN A 1 157 ? -3.024 31.156 7.936 1.00 78.00 157 GLN A O 1
ATOM 1297 N N . ILE A 1 158 ? -1.657 29.499 8.499 1.00 84.75 158 ILE A N 1
ATOM 1298 C CA . ILE A 1 158 ? -2.616 28.448 8.142 1.00 84.75 158 ILE A CA 1
ATOM 1299 C C . ILE A 1 158 ? -3.510 28.124 9.335 1.00 84.75 158 ILE A C 1
ATOM 1301 O O . ILE A 1 158 ? -3.028 27.775 10.405 1.00 84.75 158 ILE A O 1
ATOM 1305 N N . SER A 1 159 ? -4.828 28.128 9.121 1.00 83.38 159 SER A N 1
ATOM 1306 C CA . SER A 1 159 ? -5.798 27.666 10.123 1.00 83.38 159 SER A CA 1
ATOM 1307 C C . SER A 1 159 ? -5.484 26.243 10.607 1.00 83.38 159 SER A C 1
ATOM 1309 O O . SER A 1 159 ? -5.221 25.368 9.772 1.00 83.38 159 SER A O 1
ATOM 1311 N N . SER A 1 160 ? -5.660 25.965 11.900 1.00 79.75 160 SER A N 1
ATOM 1312 C CA . SER A 1 160 ? -5.418 24.648 12.512 1.00 79.75 160 SER A CA 1
ATOM 1313 C C . SER A 1 160 ? -6.095 23.492 11.760 1.00 79.75 160 SER A C 1
ATOM 1315 O O . SER A 1 160 ? -5.492 22.441 11.563 1.00 79.75 160 SER A O 1
ATOM 1317 N N . LYS A 1 161 ? -7.309 23.700 11.225 1.00 79.25 161 LYS A N 1
ATOM 1318 C CA . LYS A 1 161 ? -8.023 22.710 10.394 1.00 79.25 161 LYS A CA 1
ATOM 1319 C C . LYS A 1 161 ? -7.247 22.328 9.129 1.00 79.25 161 LYS A C 1
ATOM 1321 O O . LYS A 1 161 ? -7.074 21.149 8.834 1.00 79.25 161 LYS A O 1
ATOM 1326 N N . LYS A 1 162 ? -6.769 23.319 8.370 1.00 80.25 162 LYS A N 1
ATOM 1327 C CA . LYS A 1 162 ? -5.982 23.096 7.143 1.00 80.25 162 LYS A CA 1
ATOM 1328 C C . LYS A 1 162 ? -4.606 22.500 7.451 1.00 80.25 162 LYS A C 1
ATOM 1330 O O . LYS A 1 162 ? -4.120 21.691 6.664 1.00 80.25 162 LYS A O 1
ATOM 1335 N N . LEU A 1 163 ? -4.000 22.872 8.580 1.00 82.62 163 LEU A N 1
ATOM 1336 C CA . LEU A 1 163 ? -2.745 22.289 9.058 1.00 82.62 163 LEU A CA 1
ATOM 1337 C C . LEU A 1 163 ? -2.915 20.786 9.313 1.00 82.62 163 LEU A C 1
ATOM 1339 O O . LEU A 1 163 ? -2.239 19.979 8.677 1.00 82.62 163 LEU A O 1
ATOM 1343 N N . TRP A 1 164 ? -3.884 20.406 10.147 1.00 79.19 164 TRP A N 1
ATOM 1344 C CA . TRP A 1 164 ? -4.164 19.005 10.465 1.00 79.19 164 TRP A CA 1
ATOM 1345 C C . TRP A 1 164 ? -4.588 18.187 9.243 1.00 79.19 164 TRP A C 1
ATOM 1347 O O . TRP A 1 164 ? -4.150 17.052 9.084 1.00 79.19 164 TRP A O 1
ATOM 1357 N N . GLN A 1 165 ? -5.340 18.766 8.301 1.00 79.88 165 GLN A N 1
ATOM 1358 C CA . GLN A 1 165 ? -5.624 18.112 7.016 1.00 79.88 165 GLN A CA 1
ATOM 1359 C C . GLN A 1 165 ? -4.351 17.802 6.218 1.00 79.88 165 GLN A C 1
ATOM 1361 O O . GLN A 1 165 ? -4.251 16.738 5.604 1.00 79.88 165 GLN A O 1
ATOM 1366 N N . LYS A 1 166 ? -3.375 18.718 6.197 1.00 81.75 166 LYS A N 1
ATOM 1367 C CA . LYS A 1 166 ? -2.092 18.478 5.526 1.00 81.75 166 LYS A CA 1
ATOM 1368 C C . LYS A 1 166 ? -1.273 17.414 6.249 1.00 81.75 166 LYS A C 1
ATOM 1370 O O . LYS A 1 166 ? -0.730 16.553 5.564 1.00 81.75 166 LYS A O 1
ATOM 1375 N N . VAL A 1 167 ? -1.230 17.443 7.582 1.00 79.19 167 VAL A N 1
ATOM 1376 C CA . VAL A 1 167 ? -0.535 16.452 8.426 1.00 79.19 167 VAL A CA 1
ATOM 1377 C C . VAL A 1 167 ? -1.138 15.056 8.250 1.00 79.19 167 VAL A C 1
ATOM 1379 O O . VAL A 1 167 ? -0.413 14.110 7.965 1.00 79.19 167 VAL A O 1
ATOM 1382 N N . ASN A 1 168 ? -2.463 14.919 8.266 1.00 74.00 168 ASN A N 1
ATOM 1383 C CA . ASN A 1 168 ? -3.123 13.626 8.054 1.00 74.00 168 ASN A CA 1
ATOM 1384 C C . ASN A 1 168 ? -2.883 13.069 6.642 1.00 74.00 168 ASN A C 1
ATOM 1386 O O . ASN A 1 168 ? -2.775 11.860 6.449 1.00 74.00 168 ASN A O 1
ATOM 1390 N N . ARG A 1 169 ? -2.751 13.938 5.627 1.00 77.56 169 ARG A N 1
ATOM 1391 C CA . ARG A 1 169 ? -2.331 13.521 4.274 1.00 77.56 169 ARG A CA 1
ATOM 1392 C C . ARG A 1 169 ? -0.885 13.025 4.230 1.00 77.56 169 ARG A C 1
ATOM 1394 O O . ARG A 1 169 ? -0.592 12.163 3.410 1.00 77.56 169 ARG A O 1
ATOM 1401 N N . ILE A 1 170 ? -0.003 13.562 5.076 1.00 77.00 170 ILE A N 1
ATOM 1402 C CA . ILE A 1 170 ? 1.392 13.111 5.216 1.00 77.00 170 ILE A CA 1
ATOM 1403 C C . ILE A 1 170 ? 1.441 11.741 5.893 1.00 77.00 170 ILE A C 1
ATOM 1405 O O . ILE A 1 170 ? 2.124 10.848 5.406 1.00 77.00 170 ILE A O 1
ATOM 1409 N N . LEU A 1 171 ? 0.682 11.574 6.977 1.00 71.19 171 LEU A N 1
ATOM 1410 C CA . LEU A 1 171 ? 0.629 10.338 7.759 1.00 71.19 171 LEU A CA 1
ATOM 1411 C C . LEU A 1 171 ? -0.170 9.219 7.071 1.00 71.19 171 LEU A C 1
ATOM 1413 O O . LEU A 1 171 ? -0.211 8.102 7.569 1.00 71.19 171 LEU A O 1
ATOM 1417 N N . GLY A 1 172 ? -0.844 9.507 5.950 1.00 60.03 172 GLY A N 1
ATOM 1418 C CA . GLY A 1 172 ? -1.740 8.553 5.285 1.00 60.03 172 GLY A CA 1
ATOM 1419 C C . GLY A 1 172 ? -3.011 8.239 6.084 1.00 60.03 172 GLY A C 1
ATOM 1420 O O . GLY A 1 172 ? -3.854 7.482 5.618 1.00 60.03 172 GLY A O 1
ATOM 1421 N N . THR A 1 173 ? -3.191 8.870 7.246 1.00 60.47 173 THR A N 1
ATOM 1422 C CA . THR A 1 173 ? -4.344 8.736 8.148 1.00 60.47 173 THR A CA 1
ATOM 1423 C C . THR A 1 173 ? -5.537 9.562 7.702 1.00 60.47 173 THR A C 1
ATOM 1425 O O . THR A 1 173 ? -6.549 9.611 8.400 1.00 60.47 173 THR A O 1
ATOM 1428 N N . ASN A 1 174 ? -5.435 10.234 6.548 1.00 53.75 174 ASN A N 1
ATOM 1429 C CA . ASN A 1 174 ? -6.532 10.962 5.941 1.00 53.75 174 ASN A CA 1
ATOM 1430 C C . ASN A 1 174 ? -7.587 9.970 5.438 1.00 53.75 174 ASN A C 1
ATOM 1432 O O . ASN A 1 174 ? -7.795 9.782 4.239 1.00 53.75 174 ASN A O 1
ATOM 1436 N N . SER A 1 175 ? -8.293 9.375 6.391 1.00 48.62 175 SER A N 1
ATOM 1437 C CA . SER A 1 175 ? -9.654 8.954 6.220 1.00 48.62 175 SER A CA 1
ATOM 1438 C C . SER A 1 175 ? -10.392 10.189 5.725 1.00 48.62 175 SER A C 1
ATOM 1440 O O . SER A 1 175 ? -10.851 11.038 6.485 1.00 48.62 175 SER A O 1
ATOM 1442 N N . THR A 1 176 ? -10.609 10.241 4.417 1.00 49.69 176 THR A N 1
ATOM 1443 C CA . THR A 1 176 ? -11.948 10.581 3.948 1.00 49.69 176 THR A CA 1
ATOM 1444 C C . THR A 1 176 ? -12.861 9.485 4.491 1.00 49.69 176 THR A C 1
ATOM 1446 O O . THR A 1 176 ? -13.305 8.598 3.768 1.00 49.69 176 THR A O 1
ATOM 1449 N N . ALA A 1 177 ? -13.041 9.484 5.818 1.00 46.31 177 ALA A N 1
ATOM 1450 C CA . ALA A 1 177 ? -13.995 8.654 6.500 1.00 46.31 177 ALA A CA 1
ATOM 1451 C C . ALA A 1 177 ? -15.282 8.971 5.774 1.00 46.31 177 ALA A C 1
ATOM 1453 O O . ALA A 1 177 ? -15.664 10.139 5.665 1.00 46.31 177 ALA A O 1
ATOM 1454 N N . LYS A 1 178 ? -15.822 7.927 5.154 1.00 52.38 178 LYS A N 1
ATOM 1455 C CA . LYS A 1 178 ? -17.093 7.887 4.458 1.00 52.38 178 LYS A CA 1
ATOM 1456 C C . LYS A 1 178 ? -18.073 8.722 5.278 1.00 52.38 178 LYS A C 1
ATOM 1458 O O . LYS A 1 178 ? -18.571 8.258 6.300 1.00 52.38 178 LYS A O 1
ATOM 1463 N N . SER A 1 179 ? -18.258 9.987 4.899 1.00 48.28 179 SER A N 1
ATOM 1464 C CA . SER A 1 179 ? -19.204 10.834 5.603 1.00 48.28 179 SER A CA 1
ATOM 1465 C C . SER A 1 179 ? -20.554 10.259 5.220 1.00 48.28 179 SER A C 1
ATOM 1467 O O . SER A 1 179 ? -20.886 10.174 4.033 1.00 48.28 179 SER A O 1
ATOM 1469 N N . VAL A 1 180 ? -21.275 9.759 6.223 1.00 51.19 180 VAL A N 1
ATOM 1470 C CA . VAL A 1 180 ? -22.682 9.400 6.079 1.00 51.19 180 VAL A CA 1
ATOM 1471 C C . VAL A 1 180 ? -23.340 10.637 5.488 1.00 51.19 180 VAL A C 1
ATOM 1473 O O . VAL A 1 180 ? -23.351 11.689 6.117 1.00 51.19 180 VAL A O 1
ATOM 1476 N N . SER A 1 181 ? -23.712 10.551 4.215 1.00 54.56 181 SER A N 1
ATOM 1477 C CA . SER A 1 181 ? -24.186 11.704 3.444 1.00 54.56 181 SER A CA 1
ATOM 1478 C C . SER A 1 181 ? -25.659 11.968 3.730 1.00 54.56 181 SER A C 1
ATOM 1480 O O . SER A 1 181 ? -26.174 13.023 3.384 1.00 54.56 181 SER A O 1
ATOM 1482 N N . ILE A 1 182 ? -26.333 10.964 4.299 1.00 59.28 182 ILE A N 1
ATOM 1483 C CA . ILE A 1 182 ? -27.772 10.898 4.474 1.00 59.28 182 ILE A CA 1
ATOM 1484 C C . ILE A 1 182 ? -28.070 10.039 5.714 1.00 59.28 182 ILE A C 1
ATOM 1486 O O . ILE A 1 182 ? -27.620 8.895 5.796 1.00 59.28 182 ILE A O 1
ATOM 1490 N N . LEU A 1 183 ? -28.822 10.583 6.668 1.00 64.00 183 LEU A N 1
ATOM 1491 C CA . LEU A 1 183 ? -29.354 9.887 7.841 1.00 64.00 183 LEU A CA 1
ATOM 1492 C C . LEU A 1 183 ? -30.886 9.907 7.753 1.00 64.00 183 LEU A C 1
ATOM 1494 O O . LEU A 1 183 ? -31.466 10.973 7.577 1.00 64.00 183 LEU A O 1
ATOM 1498 N N . ASN A 1 184 ? -31.546 8.753 7.860 1.00 69.94 184 ASN A N 1
ATOM 1499 C CA . ASN A 1 184 ? -33.006 8.698 7.956 1.00 69.94 184 ASN A CA 1
ATOM 1500 C C . ASN A 1 184 ? -33.412 8.661 9.435 1.00 69.94 184 ASN A C 1
ATOM 1502 O O . ASN A 1 184 ? -33.108 7.692 10.132 1.00 69.94 184 ASN A O 1
ATOM 1506 N N . CYS A 1 185 ? -34.092 9.705 9.900 1.00 62.28 185 CYS A N 1
ATOM 1507 C CA . CYS A 1 185 ? -34.675 9.771 11.235 1.00 62.28 185 CYS A CA 1
ATOM 1508 C C . CYS A 1 185 ? -36.198 9.811 11.111 1.00 62.28 185 CYS A C 1
ATOM 1510 O O . CYS A 1 185 ? -36.750 10.790 10.622 1.00 62.28 185 CYS A O 1
ATOM 1512 N N . ASN A 1 186 ? -36.880 8.754 11.567 1.00 64.25 186 ASN A N 1
ATOM 1513 C CA . ASN A 1 186 ? -38.347 8.670 11.616 1.00 64.25 186 ASN A CA 1
ATOM 1514 C C . ASN A 1 186 ? -39.049 8.970 10.272 1.00 64.25 186 ASN A C 1
ATOM 1516 O O . ASN A 1 186 ? -40.120 9.568 10.252 1.00 64.25 186 ASN A O 1
ATOM 1520 N N . GLY A 1 187 ? -38.445 8.568 9.148 1.00 68.69 187 GLY A N 1
ATOM 1521 C CA . GLY A 1 187 ? -38.986 8.785 7.802 1.00 68.69 187 GLY A CA 1
ATOM 1522 C C . GLY A 1 187 ? -38.504 10.069 7.121 1.00 68.69 187 GLY A C 1
ATOM 1523 O O . GLY A 1 187 ? -38.778 10.256 5.938 1.00 68.69 187 GLY A O 1
ATOM 1524 N N . GLN A 1 188 ? -37.753 10.928 7.819 1.00 65.19 188 GLN A N 1
ATOM 1525 C CA . GLN A 1 188 ? -37.186 12.152 7.260 1.00 65.19 188 GLN A CA 1
ATOM 1526 C C . GLN A 1 188 ? -35.703 11.974 6.919 1.00 65.19 188 GLN A C 1
ATOM 1528 O O . GLN A 1 188 ? -34.891 11.532 7.734 1.00 65.19 188 GLN A O 1
ATOM 1533 N N . VAL A 1 189 ? -35.352 12.340 5.689 1.00 74.44 189 VAL A N 1
ATOM 1534 C CA . VAL A 1 189 ? -34.004 12.218 5.131 1.00 74.44 189 VAL A CA 1
ATOM 1535 C C . VAL A 1 189 ? -33.210 13.487 5.446 1.00 74.44 189 VAL A C 1
ATOM 1537 O O . VAL A 1 189 ? -33.504 14.553 4.915 1.00 74.44 189 VAL A O 1
ATOM 1540 N N . VAL A 1 190 ? -32.200 13.370 6.307 1.00 70.38 190 VAL A N 1
ATOM 1541 C CA . VAL A 1 190 ? -31.327 14.470 6.736 1.00 70.38 190 VAL A CA 1
ATOM 1542 C C . VAL A 1 190 ? -29.979 14.352 6.032 1.00 70.38 190 VAL A C 1
ATOM 1544 O O . VAL A 1 190 ? -29.280 13.351 6.194 1.00 70.38 190 VAL A O 1
ATOM 1547 N N . SER A 1 191 ? -29.610 15.365 5.247 1.00 68.50 191 SER A N 1
ATOM 1548 C CA . SER A 1 191 ? -28.370 15.386 4.454 1.00 68.50 191 SER A CA 1
ATOM 1549 C C . SER A 1 191 ? -27.331 16.409 4.925 1.00 68.50 191 SER A C 1
ATOM 1551 O O . SER A 1 191 ? -26.172 16.327 4.518 1.00 68.50 191 SER A O 1
ATOM 1553 N N . ASP A 1 192 ? -27.718 17.373 5.765 1.00 77.00 192 ASP A N 1
ATOM 1554 C CA . ASP A 1 192 ? -26.787 18.366 6.308 1.00 77.00 192 ASP A CA 1
ATOM 1555 C C . ASP A 1 192 ? -25.944 17.787 7.459 1.00 77.00 192 ASP A C 1
ATOM 1557 O O . ASP A 1 192 ? -26.427 17.029 8.299 1.00 77.00 192 ASP A O 1
ATOM 1561 N N . MET A 1 193 ? -24.654 18.130 7.508 1.00 67.00 193 MET A N 1
ATOM 1562 C CA . MET A 1 193 ? -23.710 17.558 8.474 1.00 67.00 193 MET A CA 1
ATOM 1563 C C . MET A 1 193 ? -23.968 18.012 9.918 1.00 67.00 193 MET A C 1
ATOM 1565 O O . MET A 1 193 ? -23.727 17.231 10.847 1.00 67.00 193 MET A O 1
ATOM 1569 N N . ALA A 1 194 ? -24.438 19.246 10.119 1.00 74.00 194 ALA A N 1
ATOM 1570 C CA . ALA A 1 194 ? -24.813 19.737 11.440 1.00 74.00 194 ALA A CA 1
ATOM 1571 C C . ALA A 1 194 ? -26.064 19.004 11.931 1.00 74.00 194 ALA A C 1
ATOM 1573 O O . ALA A 1 194 ? -26.078 18.491 13.050 1.00 74.00 194 ALA A O 1
ATOM 1574 N N . ASP A 1 195 ? -27.052 18.834 11.056 1.00 75.31 195 ASP A N 1
ATOM 1575 C CA . ASP A 1 195 ? -28.303 18.157 11.392 1.00 75.31 195 ASP A CA 1
ATOM 1576 C C . ASP A 1 195 ? -28.109 16.654 11.633 1.00 75.31 195 ASP A C 1
ATOM 1578 O O . ASP A 1 195 ? -28.657 16.110 12.590 1.00 75.31 195 ASP A O 1
ATOM 1582 N N . ILE A 1 196 ? -27.252 15.977 10.856 1.00 73.56 196 ILE A N 1
ATOM 1583 C CA . ILE A 1 196 ? -26.856 14.580 11.117 1.00 73.56 196 ILE A CA 1
ATOM 1584 C C . ILE A 1 196 ? -26.177 14.453 12.487 1.00 73.56 196 ILE A C 1
ATOM 1586 O O . ILE A 1 196 ? -26.410 13.482 13.213 1.00 73.56 196 ILE A O 1
ATOM 1590 N N . SER A 1 197 ? -25.322 15.414 12.849 1.00 71.62 197 SER A N 1
ATOM 1591 C CA . SER A 1 197 ? -24.625 15.412 14.141 1.00 71.62 197 SER A CA 1
ATOM 1592 C C . SER A 1 197 ? -25.599 15.639 15.297 1.00 71.62 197 SER A C 1
ATOM 1594 O O . SER A 1 197 ? -25.551 14.904 16.282 1.00 71.62 197 SER A O 1
ATOM 1596 N N . ASN A 1 198 ? -26.532 16.580 15.144 1.00 81.12 198 ASN A N 1
ATOM 1597 C CA . ASN A 1 198 ? -27.584 16.856 16.120 1.00 81.12 198 ASN A CA 1
ATOM 1598 C C . ASN A 1 198 ? -28.535 15.666 16.283 1.00 81.12 198 ASN A C 1
ATOM 1600 O O . ASN A 1 198 ? -28.847 15.285 17.407 1.00 81.12 198 ASN A O 1
ATOM 1604 N N . ALA A 1 199 ? -28.934 15.020 15.186 1.00 80.44 199 ALA A N 1
ATOM 1605 C CA . ALA A 1 199 ? -29.788 13.837 15.214 1.00 80.44 199 ALA A CA 1
ATOM 1606 C C . ALA A 1 199 ? -29.117 12.658 15.936 1.00 80.44 199 ALA A C 1
ATOM 1608 O O . ALA A 1 199 ? -29.741 11.991 16.764 1.00 80.44 199 ALA A O 1
ATOM 1609 N N . LYS A 1 200 ? -27.820 12.431 15.690 1.00 73.38 200 LYS A N 1
ATOM 1610 C CA . LYS A 1 200 ? -27.032 11.449 16.450 1.00 73.38 200 LYS A CA 1
ATOM 1611 C C . LYS A 1 200 ? -26.925 11.830 17.924 1.00 73.38 200 LYS A C 1
ATOM 1613 O O . LYS A 1 200 ? -27.124 10.973 18.779 1.00 73.38 200 LYS A O 1
ATOM 1618 N N . GLY A 1 201 ? -26.648 13.100 18.217 1.00 80.25 201 GLY A N 1
ATOM 1619 C CA . GLY A 1 201 ? -26.578 13.624 19.580 1.00 80.25 201 GLY A CA 1
ATOM 1620 C C . GLY A 1 201 ? -27.880 13.408 20.350 1.00 80.25 201 GLY A C 1
ATOM 1621 O O . GLY A 1 201 ? -27.855 12.860 21.445 1.00 80.25 201 GLY A O 1
ATOM 1622 N N . ALA A 1 202 ? -29.021 13.741 19.746 1.00 79.88 202 ALA A N 1
ATOM 1623 C CA . ALA A 1 202 ? -30.345 13.533 20.325 1.00 79.88 202 ALA A CA 1
ATOM 1624 C C . ALA A 1 202 ? -30.662 12.043 20.525 1.00 79.88 202 ALA A C 1
ATOM 1626 O O . ALA A 1 202 ? -31.188 11.656 21.568 1.00 79.88 202 ALA A O 1
ATOM 1627 N N . HIS A 1 203 ? -30.298 11.188 19.562 1.00 80.06 203 HIS A N 1
ATOM 1628 C CA . HIS A 1 203 ? -30.455 9.743 19.702 1.00 80.06 203 HIS A CA 1
ATOM 1629 C C . HIS A 1 203 ? -29.653 9.205 20.891 1.00 80.06 203 HIS A C 1
ATOM 1631 O O . HIS A 1 203 ? -30.210 8.495 21.723 1.00 80.06 203 HIS A O 1
ATOM 1637 N N . PHE A 1 204 ? -28.370 9.560 21.001 1.00 76.50 204 PHE A N 1
ATOM 1638 C CA . PHE A 1 204 ? -27.534 9.137 22.124 1.00 76.50 204 PHE A CA 1
ATOM 1639 C C . PHE A 1 204 ? -28.008 9.721 23.451 1.00 76.50 204 PHE A C 1
ATOM 1641 O O . PHE A 1 204 ? -28.047 8.995 24.434 1.00 76.50 204 PHE A O 1
ATOM 1648 N N . ALA A 1 205 ? -28.426 10.987 23.486 1.00 80.31 205 ALA A N 1
ATOM 1649 C CA . ALA A 1 205 ? -28.982 11.603 24.687 1.00 80.31 205 ALA A CA 1
ATOM 1650 C C . ALA A 1 205 ? -30.233 10.862 25.176 1.00 80.31 205 ALA A C 1
ATOM 1652 O O . ALA A 1 205 ? -30.384 10.662 26.375 1.00 80.31 205 ALA A O 1
ATOM 1653 N N . ARG A 1 206 ? -31.087 10.398 24.255 1.00 76.94 206 ARG A N 1
ATOM 1654 C CA . ARG A 1 206 ? -32.263 9.576 24.563 1.00 76.94 206 ARG A CA 1
ATOM 1655 C C . ARG A 1 206 ? -31.889 8.165 25.021 1.00 76.94 206 ARG A C 1
ATOM 1657 O O . ARG A 1 206 ? -32.402 7.702 26.029 1.00 76.94 206 ARG A O 1
ATOM 1664 N N . THR A 1 207 ? -30.989 7.475 24.320 1.00 75.44 207 THR A N 1
ATOM 1665 C CA . THR A 1 207 ? -30.531 6.131 24.726 1.00 75.44 207 THR A CA 1
ATOM 1666 C C . THR A 1 207 ? -29.817 6.157 26.080 1.00 75.44 207 THR A C 1
ATOM 1668 O O . THR A 1 207 ? -29.950 5.228 26.867 1.00 75.44 207 THR A O 1
ATOM 1671 N N . SER A 1 208 ? -29.090 7.235 26.367 1.00 73.12 208 SER A N 1
ATOM 1672 C CA . SER A 1 208 ? -28.406 7.457 27.641 1.00 73.12 208 SER A CA 1
ATOM 1673 C C . SER A 1 208 ? -29.279 8.180 28.671 1.00 73.12 208 SER A C 1
ATOM 1675 O O . SER A 1 208 ? -28.796 8.480 29.766 1.00 73.12 208 SER A O 1
ATOM 1677 N N . SER A 1 209 ? -30.538 8.498 28.341 1.00 78.69 209 SER A N 1
ATOM 1678 C CA . SER A 1 209 ? -31.444 9.164 29.271 1.00 78.69 209 SER A CA 1
ATOM 1679 C C . SER A 1 209 ? -31.815 8.205 30.394 1.00 78.69 209 SER A C 1
ATOM 1681 O O . SER A 1 209 ? -31.816 6.980 30.240 1.00 78.69 209 SER A O 1
ATOM 1683 N N . ASN A 1 210 ? -32.189 8.772 31.541 1.00 75.69 210 ASN A N 1
ATOM 1684 C CA . ASN A 1 210 ? -32.649 7.967 32.665 1.00 75.69 210 ASN A CA 1
ATOM 1685 C C . ASN A 1 210 ? -33.906 7.142 32.329 1.00 75.69 210 ASN A C 1
ATOM 1687 O O . ASN A 1 210 ? -34.187 6.183 33.033 1.00 75.69 210 ASN A O 1
ATOM 1691 N N . GLU A 1 211 ? -34.634 7.482 31.260 1.00 69.81 211 GLU A N 1
ATOM 1692 C CA . GLU A 1 211 ? -35.839 6.774 30.804 1.00 69.81 211 GLU A CA 1
ATOM 1693 C C . GLU A 1 211 ? -35.514 5.391 30.222 1.00 69.81 211 GLU A C 1
ATOM 1695 O O . GLU A 1 211 ? -36.384 4.525 30.183 1.00 69.81 211 GLU A O 1
ATOM 1700 N N . SER A 1 212 ? -34.265 5.176 29.795 1.00 70.31 212 SER A N 1
ATOM 1701 C CA . SER A 1 212 ? -33.793 3.896 29.257 1.00 70.31 212 SER A CA 1
ATOM 1702 C C . SER A 1 212 ? -33.335 2.916 30.349 1.00 70.31 212 SER A C 1
ATOM 1704 O O . SER A 1 212 ? -33.098 1.743 30.057 1.00 70.31 212 SER A O 1
ATOM 1706 N N . TYR A 1 213 ? -33.216 3.361 31.608 1.00 77.38 213 TYR A N 1
ATOM 1707 C CA . TYR A 1 213 ? -32.819 2.512 32.735 1.00 77.38 213 TYR A CA 1
ATOM 1708 C C . TYR A 1 213 ? -34.025 1.978 33.516 1.00 77.38 213 TYR A C 1
ATOM 1710 O O . TYR A 1 213 ? -35.096 2.580 33.569 1.00 77.38 213 TYR A O 1
ATOM 1718 N N . THR A 1 214 ? -33.839 0.843 34.191 1.00 83.88 214 THR A N 1
ATOM 1719 C CA . THR A 1 214 ? -34.862 0.292 35.086 1.00 83.88 214 THR A CA 1
ATOM 1720 C C . THR A 1 214 ? -35.078 1.206 36.296 1.00 83.88 214 THR A C 1
ATOM 1722 O O . THR A 1 214 ? -34.137 1.809 36.816 1.00 83.88 214 THR A O 1
ATOM 1725 N N . GLN A 1 215 ? -36.315 1.274 36.803 1.00 82.75 215 GLN A N 1
ATOM 1726 C CA . GLN A 1 215 ? -36.660 2.117 37.961 1.00 82.75 215 GLN A CA 1
ATOM 1727 C C . GLN A 1 215 ? -35.789 1.823 39.193 1.00 82.75 215 GLN A C 1
ATOM 1729 O O . GLN A 1 215 ? -35.397 2.735 39.921 1.00 82.75 215 GLN A O 1
ATOM 1734 N N . HIS A 1 216 ? -35.420 0.553 39.383 1.00 86.38 216 HIS A N 1
ATOM 1735 C CA . HIS A 1 216 ? -34.511 0.133 40.445 1.00 86.38 216 HIS A CA 1
ATOM 1736 C C . HIS A 1 216 ? -33.119 0.780 40.316 1.00 86.38 216 HIS A C 1
ATOM 1738 O O . HIS A 1 216 ? -32.596 1.325 41.289 1.00 86.38 216 HIS A O 1
ATOM 1744 N N . PHE A 1 217 ? -32.541 0.793 39.110 1.00 82.94 217 PHE A N 1
ATOM 1745 C CA . PHE A 1 217 ? -31.232 1.397 38.861 1.00 82.94 217 PHE A CA 1
ATOM 1746 C C . PHE A 1 217 ? -31.261 2.925 38.979 1.00 82.94 217 PHE A C 1
ATOM 1748 O O . PHE A 1 217 ? -30.333 3.510 39.532 1.00 82.94 217 PHE A O 1
ATOM 1755 N N . ILE A 1 218 ? -32.335 3.583 38.529 1.00 84.12 218 ILE A N 1
ATOM 1756 C CA . ILE A 1 218 ? -32.493 5.041 38.682 1.00 84.12 218 ILE A CA 1
ATOM 1757 C C . ILE A 1 218 ? -32.476 5.430 40.166 1.00 84.12 218 ILE A C 1
ATOM 1759 O O . ILE A 1 218 ? -31.825 6.407 40.541 1.00 84.12 218 ILE A O 1
ATOM 1763 N N . HIS A 1 219 ? -33.167 4.662 41.016 1.00 84.38 219 HIS A N 1
ATOM 1764 C CA . HIS A 1 219 ? -33.174 4.893 42.459 1.00 84.38 219 HIS A CA 1
ATOM 1765 C C . HIS A 1 219 ? -31.774 4.724 43.069 1.00 84.38 219 HIS A C 1
ATOM 1767 O O . HIS A 1 219 ? -31.326 5.586 43.825 1.00 84.38 219 HIS A O 1
ATOM 1773 N N . TYR A 1 220 ? -31.057 3.664 42.685 1.00 87.44 220 TYR A N 1
ATOM 1774 C CA . TYR A 1 220 ? -29.667 3.441 43.090 1.00 87.44 220 TYR A CA 1
ATOM 1775 C C . TYR A 1 220 ? -28.741 4.588 42.648 1.00 87.44 220 TYR A C 1
ATOM 1777 O O . TYR A 1 220 ? -28.056 5.176 43.480 1.00 87.44 220 TYR A O 1
ATOM 1785 N N . LYS A 1 221 ? -28.777 4.973 41.366 1.00 84.56 221 LYS A N 1
ATOM 1786 C CA . LYS A 1 221 ? -27.968 6.059 40.791 1.00 84.56 221 LYS A CA 1
ATOM 1787 C C . LYS A 1 221 ? -28.184 7.379 41.527 1.00 84.56 221 LYS A C 1
ATOM 1789 O O . LYS A 1 221 ? -27.214 7.999 41.938 1.00 84.56 221 LYS A O 1
ATOM 1794 N N . ARG A 1 222 ? -29.440 7.778 41.773 1.00 86.00 222 ARG A N 1
ATOM 1795 C CA . ARG A 1 222 ? -29.757 9.005 42.532 1.00 86.00 222 ARG A CA 1
ATOM 1796 C C . ARG A 1 222 ? -29.226 8.960 43.963 1.00 86.00 222 ARG A C 1
ATOM 1798 O O . ARG A 1 222 ? -28.742 9.970 44.464 1.00 86.00 222 ARG A O 1
ATOM 1805 N N . LYS A 1 223 ? -29.311 7.799 44.617 1.00 87.88 223 LYS A N 1
ATOM 1806 C CA . LYS A 1 223 ? -28.776 7.603 45.967 1.00 87.88 223 LYS A CA 1
ATOM 1807 C C . LYS A 1 223 ? -27.253 7.749 45.987 1.00 87.88 223 LYS A C 1
ATOM 1809 O O . LYS A 1 223 ? -26.731 8.442 46.855 1.00 87.88 223 LYS A O 1
ATOM 1814 N N . GLU A 1 224 ? -26.550 7.153 45.030 1.00 83.38 224 GLU A N 1
ATOM 1815 C CA . GLU A 1 224 ? -25.088 7.238 44.948 1.00 83.38 224 GLU A CA 1
ATOM 1816 C C . GLU A 1 224 ? -24.596 8.626 44.509 1.00 83.38 224 GLU A C 1
ATOM 1818 O O . GLU A 1 224 ? -23.678 9.157 45.122 1.00 83.38 224 GLU A O 1
ATOM 1823 N N . GLU A 1 225 ? -25.247 9.263 43.531 1.00 83.25 225 GLU A N 1
ATOM 1824 C CA . GLU A 1 225 ? -24.915 10.625 43.070 1.00 83.25 225 GLU A CA 1
ATOM 1825 C C . GLU A 1 225 ? -25.179 11.700 44.135 1.00 83.25 225 GLU A C 1
ATOM 1827 O O . GLU A 1 225 ? -24.578 12.770 44.089 1.00 83.25 225 GLU A O 1
ATOM 1832 N N . SER A 1 226 ? -26.049 11.427 45.117 1.00 83.94 226 SER A N 1
ATOM 1833 C CA . SER A 1 226 ? -26.286 12.333 46.252 1.00 83.94 226 SER A CA 1
ATOM 1834 C C . SER A 1 226 ? -25.172 12.316 47.305 1.00 83.94 226 SER A C 1
ATOM 1836 O O . SER A 1 226 ? -25.145 13.173 48.191 1.00 83.94 226 SER A O 1
ATOM 1838 N N . LYS A 1 227 ? -24.241 11.356 47.228 1.00 85.44 227 LYS A N 1
ATOM 1839 C CA . LYS A 1 227 ? -23.101 11.292 48.142 1.00 85.44 227 LYS A CA 1
ATOM 1840 C C . LYS A 1 227 ? -22.066 12.342 47.742 1.00 85.44 227 LYS A C 1
ATOM 1842 O O . LYS A 1 227 ? -21.464 12.272 46.675 1.00 85.44 227 LYS A O 1
ATOM 1847 N N . LEU A 1 228 ? -21.817 13.297 48.633 1.00 78.75 228 LEU A N 1
ATOM 1848 C CA . LEU A 1 228 ? -20.715 14.248 48.499 1.00 78.75 228 LEU A CA 1
ATOM 1849 C C . LEU A 1 228 ? -19.373 13.508 48.569 1.00 78.75 228 LEU A C 1
ATOM 1851 O O . LEU A 1 228 ? -18.995 12.981 49.615 1.00 78.75 228 LEU A O 1
ATOM 1855 N N . LEU A 1 229 ? -18.648 13.482 47.452 1.00 73.38 229 LEU A N 1
ATOM 1856 C CA . LEU A 1 229 ? -17.288 12.957 47.399 1.00 73.38 229 LEU A CA 1
ATOM 1857 C C . LEU A 1 229 ? -16.317 14.008 47.942 1.00 73.38 229 LEU A C 1
ATOM 1859 O O . LEU A 1 229 ? -16.226 15.123 47.428 1.00 73.38 229 LEU A O 1
ATOM 1863 N N . ASN A 1 230 ? -15.578 13.645 48.988 1.00 71.38 230 ASN A N 1
ATOM 1864 C CA . ASN A 1 230 ? -14.472 14.450 49.484 1.00 71.38 230 ASN A CA 1
ATOM 1865 C C . ASN A 1 230 ? -13.194 14.063 48.729 1.00 71.38 230 ASN A C 1
ATOM 1867 O O . ASN A 1 230 ? -12.587 13.036 49.017 1.00 71.38 230 ASN A O 1
ATOM 1871 N N . PHE A 1 231 ? -12.783 14.897 47.776 1.00 65.31 231 PHE A N 1
ATOM 1872 C CA . PHE A 1 231 ? -11.563 14.697 46.986 1.00 65.31 231 PHE A CA 1
ATOM 1873 C C . PHE A 1 231 ? -10.278 15.116 47.718 1.00 65.31 231 PHE A C 1
ATOM 1875 O O . PHE A 1 231 ? -9.201 15.087 47.126 1.00 65.31 231 PHE A O 1
ATOM 1882 N N . LYS A 1 232 ? -10.353 15.513 48.997 1.00 65.00 232 LYS A N 1
ATOM 1883 C CA . LYS A 1 232 ? -9.156 15.781 49.801 1.00 65.00 232 LYS A CA 1
ATOM 1884 C C . LYS A 1 232 ? -8.490 14.464 50.194 1.00 65.00 232 LYS A C 1
ATOM 1886 O O . LYS A 1 232 ? -8.739 13.915 51.262 1.00 65.00 232 LYS A O 1
ATOM 1891 N N . SER A 1 233 ? -7.633 13.982 49.307 1.00 62.03 233 SER A N 1
ATOM 1892 C CA . SER A 1 233 ? -6.588 13.014 49.615 1.00 62.03 233 SER A CA 1
ATOM 1893 C C . SER A 1 233 ? -5.505 13.709 50.451 1.00 62.03 233 SER A C 1
ATOM 1895 O O . SER A 1 233 ? -4.948 14.715 50.024 1.00 62.03 233 SER A O 1
ATOM 1897 N N . CYS A 1 234 ? -5.206 13.198 51.646 1.00 60.34 234 CYS A N 1
ATOM 1898 C CA . CYS A 1 234 ? -4.005 13.560 52.414 1.00 60.34 234 CYS A CA 1
ATOM 1899 C C . CYS A 1 234 ? -2.787 12.697 52.034 1.00 60.34 234 CYS A C 1
ATOM 1901 O O . CYS A 1 234 ? -1.736 12.800 52.665 1.00 60.34 234 CYS A O 1
ATOM 1903 N N . ASN A 1 235 ? -2.912 11.870 50.992 1.00 62.50 2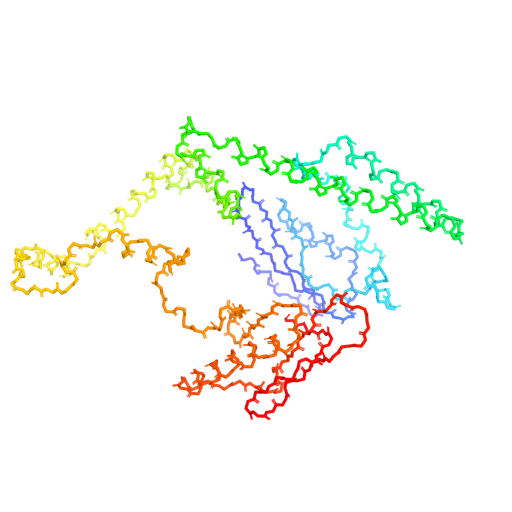35 ASN A N 1
ATOM 1904 C CA . ASN A 1 235 ? -1.818 11.066 50.478 1.00 62.50 235 ASN A CA 1
ATOM 1905 C C . ASN A 1 235 ? -1.043 11.898 49.461 1.00 62.50 235 ASN A C 1
ATOM 1907 O O . ASN A 1 235 ? -1.572 12.258 48.413 1.00 62.50 235 ASN A O 1
ATOM 1911 N N . PHE A 1 236 ? 0.210 12.203 49.790 1.00 62.97 236 PHE A N 1
ATOM 1912 C CA . PHE A 1 236 ? 1.179 12.738 48.845 1.00 62.97 236 PHE A CA 1
ATOM 1913 C C . PHE A 1 236 ? 1.616 11.587 47.938 1.00 62.97 236 PHE A C 1
ATOM 1915 O O . PHE A 1 236 ? 2.571 10.872 48.250 1.00 62.97 236 PHE A O 1
ATOM 1922 N N . ASN A 1 237 ? 0.870 11.326 46.865 1.00 64.00 237 ASN A N 1
ATOM 1923 C CA . ASN A 1 237 ? 1.298 10.318 45.913 1.00 64.00 237 ASN A CA 1
ATOM 1924 C C . ASN A 1 237 ? 2.274 10.942 44.926 1.00 64.00 237 ASN A C 1
ATOM 1926 O O . ASN A 1 237 ? 2.147 12.091 44.521 1.00 64.00 237 ASN A O 1
ATOM 1930 N N . MET A 1 238 ? 3.249 10.154 44.492 1.00 55.47 238 MET A N 1
ATOM 1931 C CA . MET A 1 238 ? 4.282 10.608 43.562 1.00 55.47 238 MET A CA 1
ATOM 1932 C C . MET A 1 238 ? 3.714 11.056 42.198 1.00 55.47 238 MET A C 1
ATOM 1934 O O . MET A 1 238 ? 4.366 11.814 41.491 1.00 55.47 238 MET A O 1
ATOM 1938 N N . TYR A 1 239 ? 2.495 10.625 41.845 1.00 62.62 239 TYR A N 1
ATOM 1939 C CA . TYR A 1 239 ? 1.762 11.064 40.650 1.00 62.62 239 TYR A CA 1
ATOM 1940 C C . TYR A 1 239 ? 1.007 12.395 40.823 1.00 62.62 239 TYR A C 1
ATOM 1942 O O . TYR A 1 239 ? 0.487 12.915 39.841 1.00 62.62 239 TYR A O 1
ATOM 1950 N N . ASP A 1 240 ? 0.944 12.938 42.042 1.00 63.88 240 ASP A N 1
ATOM 1951 C CA . ASP A 1 240 ? 0.329 14.236 42.359 1.00 63.88 240 ASP A CA 1
ATOM 1952 C C . ASP A 1 240 ? 1.358 15.392 42.307 1.00 63.88 240 ASP A C 1
ATOM 1954 O O . ASP A 1 240 ? 1.043 16.529 42.655 1.00 63.88 240 ASP A O 1
ATOM 1958 N N . ILE A 1 241 ? 2.602 15.106 41.901 1.00 79.25 241 ILE A N 1
ATOM 1959 C CA . ILE A 1 241 ? 3.682 16.087 41.723 1.00 79.25 241 ILE A CA 1
ATOM 1960 C C . ILE A 1 241 ? 3.569 16.716 40.326 1.00 79.25 241 ILE A C 1
ATOM 1962 O O . ILE A 1 241 ? 3.269 16.023 39.353 1.00 79.25 241 ILE A O 1
ATOM 1966 N N . ASP A 1 242 ? 3.851 18.019 40.214 1.00 72.94 242 ASP A N 1
ATOM 1967 C CA . ASP A 1 242 ? 3.917 18.717 38.926 1.00 72.94 242 ASP A CA 1
ATOM 1968 C C . ASP A 1 242 ? 4.918 18.028 37.987 1.00 72.94 242 ASP A C 1
ATOM 1970 O O . ASP A 1 242 ? 6.116 17.941 38.276 1.00 72.94 242 ASP A O 1
ATOM 1974 N N . PHE A 1 243 ? 4.428 17.541 36.846 1.00 71.31 243 PHE A N 1
ATOM 1975 C CA . PHE A 1 243 ? 5.276 16.883 35.859 1.00 71.31 243 PHE A CA 1
ATOM 1976 C C . PHE A 1 243 ? 6.242 17.887 35.224 1.00 71.31 243 PHE A C 1
ATOM 1978 O O . PHE A 1 243 ? 5.908 19.040 34.934 1.00 71.31 243 PHE A O 1
ATOM 1985 N N . THR A 1 244 ? 7.463 17.436 34.960 1.00 84.88 244 THR A N 1
ATOM 1986 C CA . THR A 1 244 ? 8.482 18.282 34.336 1.00 84.88 244 THR A CA 1
ATOM 1987 C C . THR A 1 244 ? 8.331 18.314 32.814 1.00 84.88 244 THR A C 1
ATOM 1989 O O . THR A 1 244 ? 7.873 17.359 32.184 1.00 84.88 244 THR A O 1
ATOM 1992 N N . PHE A 1 245 ? 8.789 19.396 32.173 1.00 80.75 245 PHE A N 1
ATOM 1993 C CA . PHE A 1 245 ? 8.814 19.470 30.704 1.00 80.75 245 PHE A CA 1
ATOM 1994 C C . PHE A 1 245 ? 9.625 18.319 30.079 1.00 80.75 245 PHE A C 1
ATOM 1996 O O . PHE A 1 245 ? 9.279 17.818 29.013 1.00 80.75 245 PHE A O 1
ATOM 2003 N N . HIS A 1 246 ? 10.666 17.852 30.772 1.00 78.38 246 HIS A N 1
ATOM 2004 C CA . HIS A 1 246 ? 11.466 16.713 30.337 1.00 78.38 246 HIS A CA 1
ATOM 2005 C C . HIS A 1 246 ? 10.681 15.392 30.370 1.00 78.38 246 HIS A C 1
ATOM 2007 O O . HIS A 1 246 ? 10.761 14.614 29.422 1.00 78.38 246 HIS A O 1
ATOM 2013 N N . GLU A 1 247 ? 9.875 15.143 31.408 1.00 77.19 247 GLU A N 1
ATOM 2014 C CA . GLU A 1 247 ? 8.966 13.987 31.443 1.00 77.19 247 GLU A CA 1
ATOM 2015 C C . GLU A 1 247 ? 7.926 14.041 30.325 1.00 77.19 247 GLU A C 1
ATOM 2017 O O . GLU A 1 247 ? 7.642 13.017 29.699 1.00 77.19 247 GLU A O 1
ATOM 2022 N N . LEU A 1 248 ? 7.398 15.229 30.020 1.00 73.44 248 LEU A N 1
ATOM 2023 C CA . LEU A 1 248 ? 6.479 15.415 28.899 1.00 73.44 248 LEU A CA 1
ATOM 2024 C C . LEU A 1 248 ? 7.155 15.094 27.557 1.00 73.44 248 LEU A C 1
ATOM 2026 O O . LEU A 1 248 ? 6.589 14.399 26.717 1.00 73.44 248 LEU A O 1
ATOM 2030 N N . GLU A 1 249 ? 8.383 15.5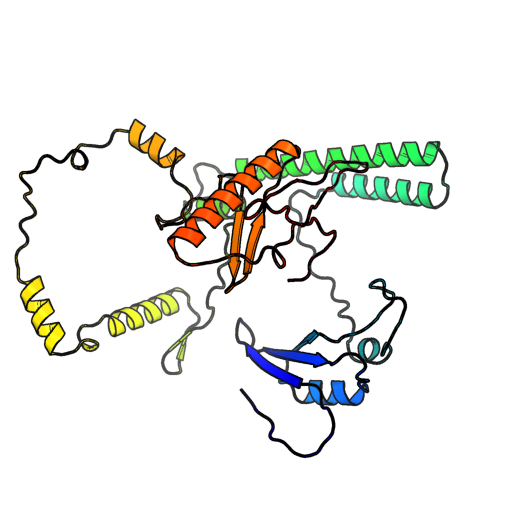61 27.348 1.00 81.62 249 GLU A N 1
ATOM 2031 C CA . GLU A 1 249 ? 9.134 15.294 26.121 1.00 81.62 249 GLU A CA 1
ATOM 2032 C C . GLU A 1 249 ? 9.459 13.798 25.976 1.00 81.62 249 GLU A C 1
ATOM 2034 O O . GLU A 1 249 ? 9.252 13.207 24.915 1.00 81.62 249 GLU A O 1
ATOM 2039 N N . GLN A 1 250 ? 9.878 13.146 27.063 1.00 74.62 250 GLN A N 1
ATOM 2040 C CA . GLN A 1 250 ? 10.149 11.709 27.082 1.00 74.62 250 GLN A CA 1
ATOM 2041 C C . GLN A 1 250 ? 8.887 10.867 26.861 1.00 74.62 250 GLN A C 1
ATOM 2043 O O . GLN A 1 250 ? 8.940 9.859 26.153 1.00 74.62 250 GLN A O 1
ATOM 2048 N N . THR A 1 251 ? 7.748 11.261 27.433 1.00 72.88 251 THR A N 1
ATOM 2049 C CA . THR A 1 251 ? 6.467 10.573 27.213 1.00 72.88 251 THR A CA 1
ATOM 2050 C C . THR A 1 251 ? 5.957 10.778 25.795 1.00 72.88 251 THR A C 1
ATOM 2052 O O . THR A 1 251 ? 5.508 9.810 25.194 1.00 72.88 251 THR A O 1
ATOM 2055 N N . LEU A 1 252 ? 6.117 11.965 25.203 1.00 68.69 252 LEU A N 1
ATOM 2056 C CA . LEU A 1 252 ? 5.781 12.214 23.797 1.00 68.69 252 LEU A CA 1
ATOM 2057 C C . LEU A 1 252 ? 6.642 11.383 22.838 1.00 68.69 252 LEU A C 1
ATOM 2059 O O . LEU A 1 252 ? 6.114 10.822 21.879 1.00 68.69 252 LEU A O 1
ATOM 2063 N N . ILE A 1 253 ? 7.943 11.239 23.120 1.00 73.31 253 ILE A N 1
ATOM 2064 C CA . ILE A 1 253 ? 8.854 10.391 22.330 1.00 73.31 253 ILE A CA 1
ATOM 2065 C C . ILE A 1 253 ? 8.467 8.908 22.439 1.00 73.31 253 ILE A C 1
ATOM 2067 O O . ILE A 1 253 ? 8.585 8.167 21.464 1.00 73.31 253 ILE A O 1
ATOM 2071 N N . LYS A 1 254 ? 8.003 8.473 23.617 1.00 63.66 254 LYS A N 1
ATOM 2072 C CA . LYS A 1 254 ? 7.584 7.087 23.888 1.00 63.66 254 LYS A CA 1
ATOM 2073 C C . LYS A 1 254 ? 6.125 6.800 23.518 1.00 63.66 254 LYS A C 1
ATOM 2075 O O . LYS A 1 254 ? 5.744 5.635 23.440 1.00 63.66 254 LYS A O 1
ATOM 2080 N N . SER A 1 255 ? 5.305 7.827 23.304 1.00 52.56 255 SER A N 1
ATOM 2081 C CA . SER A 1 255 ? 3.892 7.667 22.973 1.00 52.56 255 SER A CA 1
ATOM 2082 C C . SER A 1 255 ? 3.724 7.236 21.516 1.00 52.56 255 SER A C 1
ATOM 2084 O O . SER A 1 255 ? 4.173 7.904 20.584 1.00 52.56 255 SER A O 1
ATOM 2086 N N . HIS A 1 256 ? 3.074 6.093 21.309 1.00 57.47 256 HIS A N 1
ATOM 2087 C CA . HIS A 1 256 ? 2.634 5.651 19.990 1.00 57.47 256 HIS A CA 1
ATOM 2088 C C . HIS A 1 256 ? 1.300 6.323 19.620 1.00 57.47 256 HIS A C 1
ATOM 2090 O O . HIS A 1 256 ? 0.554 6.776 20.481 1.00 57.47 256 HIS A O 1
ATOM 2096 N N . LEU A 1 257 ? 0.967 6.356 18.324 1.00 45.47 257 LEU A N 1
ATOM 2097 C CA . LEU A 1 257 ? -0.278 6.927 17.774 1.00 45.47 257 LEU A CA 1
ATOM 2098 C C . LEU A 1 257 ? -1.563 6.149 18.155 1.00 45.47 257 LEU A C 1
ATOM 2100 O O . LEU A 1 257 ? -2.606 6.354 17.535 1.00 45.47 257 LEU A O 1
ATOM 2104 N N . ALA A 1 258 ? -1.498 5.245 19.132 1.00 44.78 258 ALA A N 1
ATOM 2105 C CA . ALA A 1 258 ? -2.591 4.372 19.539 1.00 44.78 258 ALA A CA 1
ATOM 2106 C C . ALA A 1 258 ? -2.925 4.563 21.025 1.00 44.78 258 ALA A C 1
ATOM 2108 O O . ALA A 1 258 ? -2.054 4.847 21.846 1.00 44.78 258 ALA A O 1
ATOM 2109 N N . SER A 1 259 ? -4.213 4.418 21.342 1.00 32.72 259 SER A N 1
ATOM 2110 C CA . SER A 1 259 ? -4.743 4.409 22.709 1.00 32.72 259 SER A CA 1
ATOM 2111 C C . SER A 1 259 ? -4.090 3.289 23.530 1.00 32.72 259 SER A C 1
ATOM 2113 O O . SER A 1 259 ? -3.852 2.220 22.968 1.00 32.72 259 SER A O 1
ATOM 2115 N N . PRO A 1 260 ? -3.841 3.471 24.840 1.00 33.88 260 PRO A N 1
ATOM 2116 C CA . PRO A 1 260 ? -3.349 2.392 25.684 1.00 33.88 260 PRO A CA 1
ATOM 2117 C C . PRO A 1 260 ? -4.415 1.291 25.779 1.00 33.88 260 PRO A C 1
ATOM 2119 O O . PRO A 1 260 ? -5.489 1.487 26.345 1.00 33.88 260 PRO A O 1
ATOM 2122 N N . GLY A 1 261 ? -4.106 0.148 25.180 1.00 37.50 261 GLY A N 1
ATOM 2123 C CA . GLY A 1 261 ? -4.758 -1.146 25.354 1.00 37.50 261 GLY A CA 1
ATOM 2124 C C . GLY A 1 261 ? -3.661 -2.211 25.436 1.00 37.50 261 GLY A C 1
ATOM 2125 O O . GLY A 1 261 ? -2.527 -1.943 25.040 1.00 37.50 261 GLY A O 1
ATOM 2126 N N . GLN A 1 262 ? -3.960 -3.384 25.997 1.00 39.59 262 GLN A N 1
ATOM 2127 C CA . GLN A 1 262 ? -3.025 -4.514 26.077 1.00 39.59 262 GLN A CA 1
ATOM 2128 C C . GLN A 1 262 ? -2.729 -5.098 24.680 1.00 39.59 262 GLN A C 1
ATOM 2130 O O . GLN A 1 262 ? -3.166 -6.194 24.353 1.00 39.59 262 GLN A O 1
ATOM 2135 N N . ASP A 1 263 ? -1.970 -4.378 23.857 1.00 42.25 263 ASP A N 1
ATOM 2136 C CA . ASP A 1 263 ? -1.295 -4.945 22.689 1.00 42.25 263 ASP A CA 1
ATOM 2137 C C . ASP A 1 263 ? 0.057 -5.499 23.167 1.00 42.25 263 ASP A C 1
ATOM 2139 O O . ASP A 1 263 ? 1.112 -4.867 23.061 1.00 42.25 263 ASP A O 1
ATOM 2143 N N . GLU A 1 264 ? 0.023 -6.673 23.797 1.00 52.00 264 GLU A N 1
ATOM 2144 C CA . GLU A 1 264 ? 1.221 -7.332 24.309 1.00 52.00 264 GLU A CA 1
ATOM 2145 C C . GLU A 1 264 ? 2.083 -7.936 23.177 1.00 52.00 264 GLU A C 1
ATOM 2147 O O . GLU A 1 264 ? 1.800 -8.988 22.617 1.00 52.00 264 GLU A O 1
ATOM 2152 N N . GLN A 1 265 ? 3.202 -7.248 22.914 1.00 68.88 265 GLN A N 1
ATOM 2153 C CA . GLN A 1 265 ? 4.569 -7.794 22.807 1.00 68.88 265 GLN A CA 1
ATOM 2154 C C . GLN A 1 265 ? 4.978 -8.653 21.594 1.00 68.88 265 GLN A C 1
ATOM 2156 O O . GLN A 1 265 ? 5.774 -9.585 21.731 1.00 68.88 265 GLN A O 1
ATOM 2161 N N . LEU A 1 266 ? 4.606 -8.276 20.370 1.00 73.25 266 LEU A N 1
ATOM 2162 C CA . LEU A 1 266 ? 5.472 -8.632 19.235 1.00 73.25 266 LEU A CA 1
ATOM 2163 C C . LEU A 1 266 ? 6.741 -7.754 19.240 1.00 73.25 266 LEU A C 1
ATOM 2165 O O . LEU A 1 266 ? 6.674 -6.584 19.629 1.00 73.25 266 LEU A O 1
ATOM 2169 N N . PRO A 1 267 ? 7.916 -8.273 18.825 1.00 80.50 267 PRO A N 1
ATOM 2170 C CA . PRO A 1 267 ? 9.116 -7.454 18.674 1.00 80.50 267 PRO A CA 1
ATOM 2171 C C . PRO A 1 267 ? 8.849 -6.232 17.787 1.00 80.50 267 PRO A C 1
ATOM 2173 O O . PRO A 1 267 ? 8.111 -6.329 16.813 1.00 80.50 267 PRO A O 1
ATOM 2176 N N . GLN A 1 268 ? 9.513 -5.104 18.062 1.00 78.38 268 GLN A N 1
ATOM 2177 C CA . GLN A 1 268 ? 9.276 -3.810 17.392 1.00 78.38 268 GLN A CA 1
ATOM 2178 C C . GLN A 1 268 ? 9.261 -3.868 15.848 1.00 78.38 268 GLN A C 1
ATOM 2180 O O . GLN A 1 268 ? 8.637 -3.033 15.197 1.00 78.38 268 GLN A O 1
ATOM 2185 N N . TYR A 1 269 ? 9.967 -4.834 15.253 1.00 84.62 269 TYR A N 1
ATOM 2186 C CA . TYR A 1 269 ? 10.108 -4.999 13.802 1.00 84.62 269 TYR A CA 1
ATOM 2187 C C . TYR A 1 269 ? 9.218 -6.098 13.208 1.00 84.62 269 TYR A C 1
ATOM 2189 O O . TYR A 1 269 ? 9.359 -6.419 12.025 1.00 84.62 269 TYR A O 1
ATOM 2197 N N . VAL A 1 270 ? 8.350 -6.698 14.019 1.00 87.44 270 VAL A N 1
ATOM 2198 C CA . VAL A 1 270 ? 7.432 -7.764 13.626 1.00 87.44 270 VAL A CA 1
ATOM 2199 C C . VAL A 1 270 ? 6.014 -7.222 13.685 1.00 87.44 270 VAL A C 1
ATOM 2201 O O . VAL A 1 2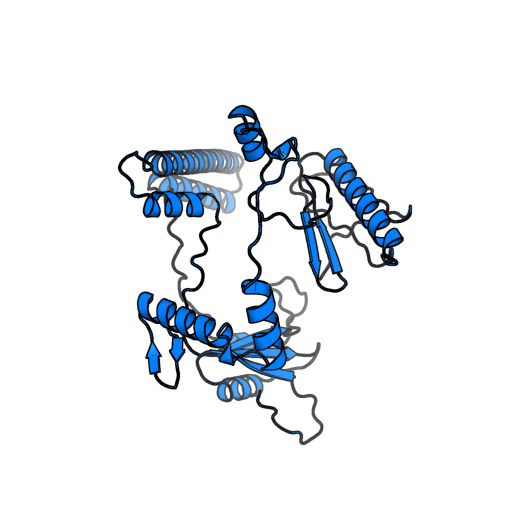70 ? 5.570 -6.681 14.691 1.00 87.44 270 VAL A O 1
ATOM 2204 N N . THR A 1 271 ? 5.305 -7.363 12.575 1.00 87.81 271 THR A N 1
ATOM 2205 C CA . THR A 1 271 ? 3.885 -7.017 12.468 1.00 87.81 271 THR A CA 1
ATOM 2206 C C . THR A 1 271 ? 3.065 -8.293 12.540 1.00 87.81 271 THR A C 1
ATOM 2208 O O . THR A 1 271 ? 3.467 -9.295 11.953 1.00 87.81 271 THR A O 1
ATOM 2211 N N . GLY A 1 272 ? 1.945 -8.262 13.260 1.00 86.44 272 GLY A N 1
ATOM 2212 C CA . GLY A 1 272 ? 1.036 -9.395 13.411 1.00 86.44 272 GLY A CA 1
ATOM 2213 C C . GLY A 1 272 ? -0.371 -9.066 12.926 1.00 86.44 272 GLY A C 1
ATOM 2214 O O . GLY A 1 272 ? -0.803 -7.916 12.993 1.00 86.44 272 GLY A O 1
ATOM 2215 N N . SER A 1 273 ? -1.084 -10.074 12.444 1.00 83.19 273 SER A N 1
ATOM 2216 C CA . SER A 1 273 ? -2.512 -10.028 12.150 1.00 83.19 273 SER A CA 1
ATOM 2217 C C . SER A 1 273 ? -3.128 -11.356 12.566 1.00 83.19 273 SER A C 1
ATOM 2219 O O . SER A 1 273 ? -2.613 -12.407 12.202 1.00 83.19 273 SER A O 1
ATOM 2221 N N . LEU A 1 274 ? -4.200 -11.299 13.350 1.00 81.38 274 LEU A N 1
ATOM 2222 C CA . LEU A 1 274 ? -4.948 -12.466 13.799 1.00 81.38 274 LEU A CA 1
ATOM 2223 C C . LEU A 1 274 ? -6.356 -12.395 13.205 1.00 81.38 274 LEU A C 1
ATOM 2225 O O . LEU A 1 274 ? -7.035 -11.375 13.351 1.00 81.38 274 LEU A O 1
ATOM 2229 N N . PHE A 1 275 ? -6.791 -13.468 12.554 1.00 77.00 275 PHE A N 1
ATOM 2230 C CA . PHE A 1 275 ? -8.146 -13.624 12.044 1.00 77.00 275 PHE A CA 1
ATOM 2231 C C . PHE A 1 275 ? -8.691 -14.990 12.458 1.00 77.00 275 PHE A C 1
ATOM 2233 O O . PHE A 1 275 ? -8.276 -16.006 11.920 1.00 77.00 275 PHE A O 1
ATOM 2240 N N . VAL A 1 276 ? -9.640 -15.001 13.400 1.00 82.31 276 VAL A N 1
ATOM 2241 C CA . VAL A 1 276 ? -10.219 -16.229 13.974 1.00 82.31 276 VAL A CA 1
ATOM 2242 C C . VAL A 1 276 ? -9.111 -17.155 14.503 1.00 82.31 276 VAL A C 1
ATOM 2244 O O . VAL A 1 276 ? -8.539 -16.852 15.547 1.00 82.31 276 VAL A O 1
ATOM 2247 N N . ASP A 1 277 ? -8.803 -18.242 13.800 1.00 83.12 277 ASP A N 1
ATOM 2248 C CA . ASP A 1 277 ? -7.792 -19.245 14.126 1.00 83.12 277 ASP A CA 1
ATOM 2249 C C . ASP A 1 277 ? -6.459 -19.050 13.379 1.00 83.12 277 ASP A C 1
ATOM 2251 O O . ASP A 1 277 ? -5.461 -19.679 13.738 1.00 83.12 277 ASP A O 1
ATOM 2255 N N . ASP A 1 278 ? -6.401 -18.131 12.411 1.00 82.56 278 ASP A N 1
ATOM 2256 C CA . ASP A 1 278 ? -5.211 -17.861 11.606 1.00 82.56 278 ASP A CA 1
ATOM 2257 C C . ASP A 1 278 ? -4.409 -16.668 12.139 1.00 82.56 278 ASP A C 1
ATOM 2259 O O . ASP A 1 278 ? -4.861 -15.517 12.142 1.00 82.56 278 ASP A O 1
ATOM 2263 N N . LEU A 1 279 ? -3.166 -16.934 12.551 1.00 87.88 279 LEU A N 1
ATOM 2264 C CA . LEU A 1 279 ? -2.192 -15.922 12.955 1.00 87.88 279 LEU A CA 1
ATOM 2265 C C . LEU A 1 279 ? -1.115 -15.750 11.881 1.00 87.88 279 LEU A C 1
ATOM 2267 O O . LEU A 1 279 ? -0.360 -16.671 11.576 1.00 87.88 279 LEU A O 1
ATOM 2271 N N . GLN A 1 280 ? -0.977 -14.528 11.375 1.00 90.06 280 GLN A N 1
ATOM 2272 C CA . GLN A 1 280 ? 0.098 -14.124 10.481 1.00 90.06 280 GLN A CA 1
ATOM 2273 C C . GLN A 1 280 ? 1.060 -13.180 11.202 1.00 90.06 280 GLN A C 1
ATOM 2275 O O . GLN A 1 280 ? 0.643 -12.160 11.746 1.00 90.06 280 GLN A O 1
ATOM 2280 N N . ILE A 1 281 ? 2.363 -13.457 11.123 1.00 92.00 281 ILE A N 1
ATOM 2281 C CA . ILE A 1 281 ? 3.419 -12.514 11.513 1.00 92.00 281 ILE A CA 1
ATOM 2282 C C . ILE A 1 281 ? 4.366 -12.244 10.346 1.00 92.00 281 ILE A C 1
ATOM 2284 O O . ILE A 1 281 ? 4.623 -13.120 9.522 1.00 92.00 281 ILE A O 1
ATOM 2288 N N . SER A 1 282 ? 4.892 -11.023 10.247 1.00 92.25 282 SER A N 1
ATOM 2289 C CA . SER A 1 282 ? 5.821 -10.657 9.178 1.00 92.25 282 SER A CA 1
ATOM 2290 C C . SER A 1 282 ? 6.883 -9.652 9.622 1.00 92.25 282 SER A C 1
ATOM 2292 O O . SER A 1 282 ? 6.630 -8.769 10.444 1.00 92.25 282 SER A O 1
ATOM 2294 N N . CYS A 1 283 ? 8.081 -9.783 9.051 1.00 91.56 283 CYS A N 1
ATOM 2295 C CA . CYS A 1 283 ? 9.224 -8.901 9.271 1.00 91.56 283 CYS A CA 1
ATOM 2296 C C . CYS A 1 283 ? 9.899 -8.589 7.929 1.00 91.56 283 CYS A C 1
ATOM 2298 O O . CYS A 1 283 ? 10.000 -9.454 7.060 1.00 91.56 283 CYS A O 1
ATOM 2300 N N . THR A 1 284 ? 10.386 -7.359 7.751 1.00 89.50 284 THR A N 1
ATOM 2301 C CA . THR A 1 284 ? 11.063 -6.932 6.517 1.00 89.50 284 THR A CA 1
ATOM 2302 C C . THR A 1 284 ? 12.412 -6.294 6.822 1.00 89.50 284 THR A C 1
ATOM 2304 O O . THR A 1 284 ? 12.483 -5.352 7.609 1.00 89.50 284 THR A O 1
ATOM 2307 N N . SER A 1 285 ? 13.481 -6.747 6.164 1.00 87.81 285 SER A N 1
ATOM 2308 C CA . SER A 1 285 ? 14.820 -6.150 6.261 1.00 87.81 285 SER A CA 1
ATOM 2309 C C . SER A 1 285 ? 15.667 -6.495 5.030 1.00 87.81 285 SER A C 1
ATOM 2311 O O . SER A 1 285 ? 15.250 -7.259 4.165 1.00 87.81 285 SER A O 1
ATOM 2313 N N . VAL A 1 286 ? 16.864 -5.913 4.938 1.00 86.19 286 VAL A N 1
ATOM 2314 C CA . VAL A 1 286 ? 17.886 -6.265 3.932 1.00 86.19 286 VAL A CA 1
ATOM 2315 C C . VAL A 1 286 ? 18.865 -7.336 4.429 1.00 86.19 286 VAL A C 1
ATOM 2317 O O . VAL A 1 286 ? 19.685 -7.810 3.651 1.00 86.19 286 VAL A O 1
ATOM 2320 N N . ASN A 1 287 ? 18.808 -7.694 5.716 1.00 86.50 287 ASN A N 1
ATOM 2321 C CA . ASN A 1 287 ? 19.705 -8.650 6.364 1.00 86.50 287 ASN A CA 1
ATOM 2322 C C . ASN A 1 287 ? 18.911 -9.871 6.856 1.00 86.50 287 ASN A C 1
ATOM 2324 O O . ASN A 1 287 ? 18.068 -9.721 7.741 1.00 86.50 287 ASN A O 1
ATOM 2328 N N . MET A 1 288 ? 19.205 -11.058 6.313 1.00 88.38 288 MET A N 1
ATOM 2329 C CA . MET A 1 288 ? 18.497 -12.302 6.646 1.00 88.38 288 MET A CA 1
ATOM 2330 C C . MET A 1 288 ? 18.641 -12.687 8.123 1.00 88.38 288 MET A C 1
ATOM 2332 O O . MET A 1 288 ? 17.639 -12.916 8.788 1.00 88.38 288 MET A O 1
ATOM 2336 N N . ALA A 1 289 ? 19.854 -12.621 8.679 1.00 88.31 289 ALA A N 1
ATOM 2337 C CA . ALA A 1 289 ? 20.103 -12.951 10.086 1.00 88.31 289 ALA A CA 1
ATOM 2338 C C . ALA A 1 289 ? 19.335 -12.033 11.055 1.00 88.31 289 ALA A C 1
ATOM 2340 O O . ALA A 1 289 ? 18.996 -12.415 12.174 1.00 88.31 289 ALA A O 1
ATOM 2341 N N . PHE A 1 290 ? 19.048 -10.795 10.639 1.00 90.25 290 PHE A N 1
ATOM 2342 C CA . PHE A 1 290 ? 18.167 -9.920 11.407 1.00 90.25 290 PHE A CA 1
ATOM 2343 C C . PHE A 1 290 ? 16.711 -10.392 11.342 1.00 90.25 290 PHE A C 1
ATOM 2345 O O . PHE A 1 290 ? 16.067 -10.437 12.385 1.00 90.25 290 PHE A O 1
ATOM 2352 N N . ILE A 1 291 ? 16.203 -10.727 10.150 1.00 90.19 291 ILE A N 1
ATOM 2353 C CA . ILE A 1 291 ? 14.820 -11.195 9.949 1.00 90.19 291 ILE A CA 1
ATOM 2354 C C . ILE A 1 291 ? 14.579 -12.462 10.762 1.00 90.19 291 ILE A C 1
ATOM 2356 O O . ILE A 1 291 ? 13.647 -12.495 11.561 1.00 90.19 291 ILE A O 1
ATOM 2360 N N . GLU A 1 292 ? 15.456 -13.449 10.602 1.00 92.25 292 GLU A N 1
ATOM 2361 C CA . GLU A 1 292 ? 15.407 -14.726 11.310 1.00 92.25 292 GLU A CA 1
ATOM 2362 C C . GLU A 1 292 ? 15.347 -14.506 12.822 1.00 92.25 292 GLU A C 1
ATOM 2364 O O . GLU A 1 292 ? 14.400 -14.932 13.473 1.00 92.25 292 GLU A O 1
ATOM 2369 N N . ARG A 1 293 ? 16.263 -13.701 13.378 1.00 92.75 293 ARG A N 1
ATOM 2370 C CA . ARG A 1 293 ? 16.273 -13.397 14.814 1.00 92.75 293 ARG A CA 1
ATOM 2371 C C . ARG A 1 293 ? 15.001 -12.699 15.300 1.00 92.75 293 ARG A C 1
ATOM 2373 O O . ARG A 1 293 ? 14.577 -12.942 16.427 1.00 92.75 293 ARG A O 1
ATOM 2380 N N . GLN A 1 294 ? 14.428 -11.777 14.523 1.00 92.94 294 GLN A N 1
ATOM 2381 C CA . GLN A 1 294 ? 13.203 -11.080 14.936 1.00 92.94 294 GLN A CA 1
ATOM 2382 C C . GLN A 1 294 ? 11.989 -12.007 14.886 1.00 92.94 294 GLN A C 1
ATOM 2384 O O . GLN A 1 294 ? 11.187 -11.999 15.817 1.00 92.94 294 GLN A O 1
ATOM 2389 N N . LEU A 1 295 ? 11.868 -12.815 13.831 1.00 93.75 295 LEU A N 1
ATOM 2390 C CA . LEU A 1 295 ? 10.773 -13.769 13.694 1.00 93.75 295 LEU A CA 1
ATOM 2391 C C . LEU A 1 295 ? 10.878 -14.894 14.722 1.00 93.75 295 LEU A C 1
ATOM 2393 O O . LEU A 1 295 ? 9.874 -15.212 15.344 1.00 93.75 295 LEU A O 1
ATOM 2397 N N . GLN A 1 296 ? 12.078 -15.415 14.985 1.00 95.12 296 GLN A N 1
ATOM 2398 C CA . GLN A 1 296 ? 12.296 -16.437 16.007 1.00 95.12 296 GLN A CA 1
ATOM 2399 C C . GLN A 1 296 ? 11.867 -15.940 17.396 1.00 95.12 296 GLN A C 1
ATOM 2401 O O . GLN A 1 296 ? 11.086 -16.601 18.074 1.00 95.12 296 GLN A O 1
ATOM 2406 N N . LYS A 1 297 ? 12.263 -14.716 17.776 1.00 93.06 297 LYS A N 1
ATOM 2407 C CA . LYS A 1 297 ? 11.804 -14.085 19.028 1.00 93.06 297 LYS A CA 1
ATOM 2408 C C . LYS A 1 297 ? 10.290 -13.906 19.081 1.00 93.06 297 LYS A C 1
ATOM 2410 O O . LYS A 1 297 ? 9.695 -14.070 20.138 1.00 93.06 297 LYS A O 1
ATOM 2415 N N . ALA A 1 298 ? 9.665 -13.539 17.963 1.00 92.38 298 ALA A N 1
ATOM 2416 C CA . ALA A 1 298 ? 8.214 -13.404 17.902 1.00 92.38 298 ALA A CA 1
ATOM 2417 C C . ALA A 1 298 ? 7.518 -14.753 18.101 1.00 92.38 298 ALA A C 1
ATOM 2419 O O . ALA A 1 298 ? 6.599 -14.840 18.910 1.00 92.38 298 ALA A O 1
ATOM 2420 N N . VAL A 1 299 ? 7.984 -15.799 17.413 1.00 92.44 299 VAL A N 1
ATOM 2421 C CA . VAL A 1 299 ? 7.466 -17.164 17.558 1.00 92.44 299 VAL A CA 1
ATOM 2422 C C . VAL A 1 299 ? 7.615 -17.643 18.998 1.00 92.44 299 VAL A C 1
ATOM 2424 O O . VAL A 1 299 ? 6.649 -18.148 19.557 1.00 92.44 299 VAL A O 1
ATOM 2427 N N . GLU A 1 300 ? 8.763 -17.425 19.639 1.00 91.94 300 GLU A N 1
ATOM 2428 C CA . GLU A 1 300 ? 8.989 -17.789 21.045 1.00 91.94 300 GLU A CA 1
ATOM 2429 C C . GLU A 1 300 ? 8.034 -17.070 22.003 1.00 91.94 300 GLU A C 1
ATOM 2431 O O . GLU A 1 300 ? 7.430 -17.711 22.863 1.00 91.94 300 GLU A O 1
ATOM 2436 N N . THR A 1 301 ? 7.851 -15.755 21.842 1.00 90.06 301 THR A N 1
ATOM 2437 C CA . THR A 1 301 ? 6.920 -14.982 22.676 1.00 90.06 301 THR A CA 1
ATOM 2438 C C . THR A 1 301 ? 5.479 -15.451 22.491 1.00 90.06 301 THR A C 1
ATOM 244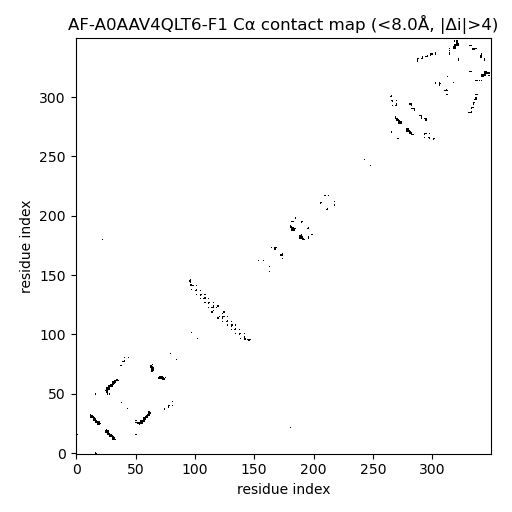0 O O . THR A 1 301 ? 4.775 -15.669 23.476 1.00 90.06 301 THR A O 1
ATOM 2443 N N . ILE A 1 302 ? 5.050 -15.645 21.241 1.00 89.88 302 ILE A N 1
ATOM 2444 C CA . ILE A 1 302 ? 3.698 -16.106 20.909 1.00 89.88 302 ILE A CA 1
ATOM 2445 C C . ILE A 1 302 ? 3.463 -17.521 21.441 1.00 89.88 302 ILE A C 1
ATOM 2447 O O . ILE A 1 302 ? 2.412 -17.794 22.011 1.00 89.88 302 ILE A O 1
ATOM 2451 N N . THR A 1 303 ? 4.447 -18.408 21.297 1.00 89.81 303 THR A N 1
ATOM 2452 C CA . THR A 1 303 ? 4.365 -19.789 21.786 1.00 89.81 303 THR A CA 1
ATOM 2453 C C . THR A 1 303 ? 4.246 -19.811 23.305 1.00 89.81 303 THR A C 1
ATOM 2455 O O . THR A 1 303 ? 3.328 -20.422 23.838 1.00 89.81 303 THR A O 1
ATOM 2458 N N . LYS A 1 304 ? 5.089 -19.045 24.007 1.00 89.12 304 LYS A N 1
ATOM 2459 C CA . LYS A 1 304 ? 5.019 -18.909 25.467 1.00 89.12 304 LYS A CA 1
ATOM 2460 C C . LYS A 1 304 ? 3.670 -18.355 25.932 1.00 89.12 304 LYS A C 1
ATOM 2462 O O . LYS A 1 304 ? 3.144 -18.785 26.955 1.00 89.12 304 LYS A O 1
ATOM 2467 N N . TRP A 1 305 ? 3.117 -17.385 25.206 1.00 86.75 305 TRP A N 1
ATOM 2468 C CA . TRP A 1 305 ? 1.784 -16.863 25.490 1.00 86.75 305 TRP A CA 1
ATOM 2469 C C . TRP A 1 305 ? 0.706 -17.930 25.267 1.00 86.75 305 TRP A C 1
ATOM 2471 O O . TRP A 1 305 ? -0.161 -18.095 26.121 1.00 86.75 305 TRP A O 1
ATOM 2481 N N . ALA A 1 306 ? 0.778 -18.680 24.168 1.00 86.19 306 ALA A N 1
ATOM 2482 C CA . ALA A 1 306 ? -0.172 -19.743 23.860 1.00 86.19 306 ALA A CA 1
ATOM 2483 C C . ALA A 1 306 ? -0.152 -20.843 24.927 1.00 86.19 306 ALA A C 1
ATOM 2485 O O . ALA A 1 306 ? -1.212 -21.186 25.447 1.00 86.19 306 ALA A O 1
ATOM 2486 N N . ASP A 1 307 ? 1.034 -21.284 25.349 1.00 87.25 307 ASP A N 1
ATOM 2487 C CA . ASP A 1 307 ? 1.204 -22.287 26.405 1.00 87.25 307 ASP A CA 1
ATOM 2488 C C . ASP A 1 307 ? 0.582 -21.824 27.736 1.00 87.25 307 ASP A C 1
ATOM 2490 O O . ASP A 1 307 ? -0.115 -22.588 28.403 1.00 87.25 307 ASP A O 1
ATOM 2494 N N . ASN A 1 308 ? 0.756 -20.546 28.098 1.00 86.88 308 ASN A N 1
ATOM 2495 C CA . ASN A 1 308 ? 0.162 -19.966 29.309 1.00 86.88 308 ASN A CA 1
ATOM 2496 C C . ASN A 1 308 ? -1.370 -19.848 29.247 1.00 86.88 308 ASN A C 1
ATOM 2498 O O . ASN A 1 308 ? -2.018 -19.783 30.291 1.00 86.88 308 ASN A O 1
ATOM 2502 N N . ASN A 1 309 ? -1.945 -19.787 28.044 1.00 85.06 309 ASN A N 1
ATOM 2503 C CA . ASN A 1 309 ? -3.378 -19.582 27.821 1.00 85.06 309 ASN A CA 1
ATOM 2504 C C . ASN A 1 309 ? -4.094 -20.843 27.300 1.00 85.06 309 ASN A C 1
ATOM 2506 O O . ASN A 1 309 ? -5.286 -20.790 27.006 1.00 85.06 309 ASN A O 1
ATOM 2510 N N . GLY A 1 310 ? -3.395 -21.980 27.206 1.00 87.12 310 GLY A N 1
ATOM 2511 C CA . GLY A 1 310 ? -3.971 -23.259 26.782 1.00 87.12 310 GLY A CA 1
ATOM 2512 C C . GLY A 1 310 ? -4.196 -23.402 25.271 1.00 87.12 310 GLY A C 1
ATOM 2513 O O . GLY A 1 310 ? -5.012 -24.225 24.859 1.00 87.12 310 GLY A O 1
ATOM 2514 N N . PHE A 1 311 ? -3.491 -22.627 24.444 1.00 85.69 311 PHE A N 1
ATOM 2515 C CA . PHE A 1 311 ? -3.510 -22.747 22.983 1.00 85.69 311 PHE A CA 1
ATOM 2516 C C . PHE A 1 311 ? -2.290 -23.521 22.472 1.00 85.69 311 PHE A C 1
ATOM 2518 O O . PHE A 1 311 ? -1.215 -23.462 23.060 1.00 85.69 311 PHE A O 1
ATOM 2525 N N . ILE A 1 312 ? -2.446 -24.228 21.348 1.00 87.31 312 ILE A N 1
ATOM 2526 C CA . ILE A 1 312 ? -1.370 -24.996 20.707 1.00 87.31 312 ILE A CA 1
ATOM 2527 C C . ILE A 1 312 ? -1.355 -24.677 19.213 1.00 87.31 312 ILE A C 1
ATOM 2529 O O . ILE A 1 312 ? -2.375 -24.820 18.536 1.00 87.31 312 ILE A O 1
ATOM 2533 N N . PHE A 1 313 ? -0.195 -24.289 18.682 1.00 89.38 313 PHE A N 1
ATOM 2534 C CA . PHE A 1 313 ? -0.020 -24.109 17.240 1.00 89.38 313 PHE A CA 1
ATOM 2535 C C . PHE A 1 313 ? 0.270 -25.444 16.549 1.00 89.38 313 PHE A C 1
ATOM 2537 O O . PHE A 1 313 ? 1.044 -26.269 17.030 1.00 89.38 313 PHE A O 1
ATOM 2544 N N . SER A 1 314 ? -0.327 -25.663 15.379 1.00 89.19 314 SER A N 1
ATOM 2545 C CA . SER A 1 314 ? -0.057 -26.859 14.580 1.00 89.19 314 SER A CA 1
ATOM 2546 C C . SER A 1 314 ? 1.214 -26.674 13.751 1.00 89.19 314 SER A C 1
ATOM 2548 O O . SER A 1 314 ? 1.186 -25.979 12.737 1.00 89.19 314 SER A O 1
ATOM 2550 N N . SER A 1 315 ? 2.306 -27.354 14.117 1.00 87.69 315 SER A N 1
ATOM 2551 C CA . SER A 1 315 ? 3.578 -27.281 13.376 1.00 87.69 315 SER A CA 1
ATOM 2552 C C . SER A 1 315 ? 3.472 -27.714 11.912 1.00 87.69 315 SER A C 1
ATOM 2554 O O . SER A 1 315 ? 4.209 -27.213 11.072 1.00 87.69 315 SER A O 1
ATOM 2556 N N . GLN A 1 316 ? 2.517 -28.590 11.586 1.00 85.56 316 GLN A N 1
ATOM 2557 C CA . GLN A 1 316 ? 2.251 -29.027 10.212 1.00 85.56 316 GLN A CA 1
ATOM 2558 C C . GLN A 1 316 ? 1.527 -27.969 9.368 1.00 85.56 316 GLN A C 1
ATOM 2560 O O . GLN A 1 316 ? 1.666 -27.967 8.148 1.00 85.56 316 GLN A O 1
ATOM 2565 N N . LYS A 1 317 ? 0.726 -27.102 10.001 1.00 87.94 317 LYS A N 1
ATOM 2566 C CA . LYS A 1 317 ? -0.028 -26.039 9.317 1.00 87.94 317 LYS A CA 1
ATOM 2567 C C . LYS A 1 317 ? 0.715 -24.707 9.306 1.00 87.94 317 LYS A C 1
ATOM 2569 O O . LYS A 1 317 ? 0.402 -23.845 8.491 1.00 87.94 317 LYS A O 1
ATOM 2574 N N . THR A 1 318 ? 1.683 -24.521 10.199 1.00 91.62 318 THR A N 1
ATOM 2575 C CA . THR A 1 318 ? 2.533 -23.333 10.213 1.00 91.62 318 THR A CA 1
ATOM 2576 C C . THR A 1 318 ? 3.537 -23.399 9.066 1.00 91.62 318 THR A C 1
ATOM 2578 O O . THR A 1 318 ? 4.347 -24.317 8.990 1.00 91.62 318 THR A O 1
ATOM 2581 N N . LEU A 1 319 ? 3.497 -22.401 8.184 1.00 92.25 319 LEU A N 1
ATOM 2582 C CA . LEU A 1 319 ? 4.355 -22.302 7.003 1.00 92.25 319 LEU A CA 1
ATOM 2583 C C . LEU A 1 319 ? 5.042 -20.934 6.965 1.00 92.25 319 LEU A C 1
ATOM 2585 O O . LEU A 1 319 ? 4.484 -19.935 7.423 1.00 92.25 319 LEU A O 1
ATOM 2589 N N . CYS A 1 320 ? 6.241 -20.875 6.387 1.00 92.38 320 CYS A N 1
ATOM 2590 C CA . CYS A 1 320 ? 6.972 -19.629 6.170 1.00 92.38 320 CYS A CA 1
ATOM 2591 C C . CYS A 1 320 ? 6.985 -19.276 4.678 1.00 92.38 320 CYS A C 1
ATOM 2593 O O . CYS A 1 320 ? 7.255 -20.130 3.838 1.00 92.38 320 CYS A O 1
ATOM 2595 N N . VAL A 1 321 ? 6.726 -18.011 4.336 1.00 91.25 321 VAL A N 1
ATOM 2596 C CA . VAL A 1 321 ? 6.831 -17.516 2.954 1.00 91.25 321 VAL A CA 1
ATOM 2597 C C . VAL A 1 321 ? 7.874 -16.410 2.895 1.00 91.25 321 VAL A C 1
ATOM 2599 O O . VAL A 1 321 ? 7.745 -15.380 3.562 1.00 91.25 321 VAL A O 1
ATOM 2602 N N . HIS A 1 322 ? 8.903 -16.602 2.070 1.00 89.56 322 HIS A N 1
ATOM 2603 C CA . HIS A 1 322 ? 10.004 -15.656 1.925 1.00 89.56 322 HIS A CA 1
ATOM 2604 C C . HIS A 1 322 ? 9.904 -14.861 0.614 1.00 89.56 322 HIS A C 1
ATOM 2606 O O . HIS A 1 322 ? 10.073 -15.383 -0.486 1.00 89.56 322 HIS A O 1
ATOM 2612 N N . PHE A 1 323 ? 9.687 -13.546 0.729 1.00 87.69 323 PHE A N 1
ATOM 2613 C CA . PHE A 1 323 ? 9.665 -12.631 -0.414 1.00 87.69 323 PHE A CA 1
ATOM 2614 C C . PHE A 1 323 ? 10.992 -11.878 -0.566 1.00 87.69 323 PHE A C 1
ATOM 2616 O O . PHE A 1 323 ? 11.281 -10.953 0.195 1.00 87.69 323 PHE A O 1
ATOM 2623 N N . CYS A 1 324 ? 11.760 -12.188 -1.614 1.00 82.12 324 CYS A N 1
ATOM 2624 C CA . CYS A 1 324 ? 13.037 -11.531 -1.895 1.00 82.12 324 CYS A CA 1
ATOM 2625 C C . CYS A 1 324 ? 13.070 -10.849 -3.274 1.00 82.12 324 CYS A C 1
ATOM 2627 O O . CYS A 1 324 ? 12.516 -11.331 -4.259 1.00 82.12 324 CYS A O 1
ATOM 2629 N N . LYS A 1 325 ? 13.738 -9.689 -3.359 1.00 79.62 325 LYS A N 1
ATOM 2630 C CA . LYS A 1 325 ? 13.995 -8.967 -4.627 1.00 79.62 325 LYS A CA 1
ATOM 2631 C C . LYS A 1 325 ? 15.412 -9.184 -5.163 1.00 79.62 325 LYS A C 1
ATOM 2633 O O . LYS A 1 325 ? 15.720 -8.701 -6.258 1.00 79.62 325 LYS A O 1
ATOM 2638 N N . LEU A 1 326 ? 16.285 -9.820 -4.380 1.00 75.44 326 LEU A N 1
ATOM 2639 C CA . LEU A 1 326 ? 17.650 -10.128 -4.792 1.00 75.44 326 LEU A CA 1
ATOM 2640 C C . LEU A 1 326 ? 17.615 -11.227 -5.856 1.00 75.44 326 LEU A C 1
ATOM 2642 O O . LEU A 1 326 ? 16.778 -12.120 -5.825 1.00 75.44 326 LEU A O 1
ATOM 2646 N N . ARG A 1 327 ? 18.509 -11.115 -6.839 1.00 67.44 327 ARG A N 1
ATOM 2647 C CA . ARG A 1 327 ? 18.712 -12.137 -7.869 1.00 67.44 327 ARG A CA 1
ATOM 2648 C C . ARG A 1 327 ? 19.983 -12.897 -7.503 1.00 67.44 327 ARG A C 1
ATOM 2650 O O . ARG A 1 327 ? 21.039 -12.271 -7.479 1.00 67.44 327 ARG A O 1
ATOM 2657 N N . GLY A 1 328 ? 19.878 -14.192 -7.221 1.00 65.69 328 GLY A N 1
ATOM 2658 C CA . GLY A 1 328 ? 20.998 -15.049 -6.812 1.00 65.69 328 GLY A CA 1
ATOM 2659 C C . GLY A 1 328 ? 20.618 -15.998 -5.672 1.00 65.69 328 GLY A C 1
ATOM 2660 O O . GLY A 1 328 ? 19.513 -15.903 -5.147 1.00 65.69 328 GLY A O 1
ATOM 2661 N N . LEU A 1 329 ? 21.536 -16.898 -5.307 1.00 67.75 329 LEU A N 1
ATOM 2662 C CA . LEU A 1 329 ? 21.400 -17.785 -4.148 1.00 67.75 329 LEU A CA 1
ATOM 2663 C C . LEU A 1 329 ? 21.511 -16.966 -2.857 1.00 67.75 329 LEU A C 1
ATOM 2665 O O . LEU A 1 329 ? 22.486 -16.241 -2.658 1.00 67.75 329 LEU A O 1
ATOM 2669 N N . HIS A 1 330 ? 20.520 -17.093 -1.986 1.00 74.69 330 HIS A N 1
ATOM 2670 C CA . HIS A 1 330 ? 20.559 -16.612 -0.611 1.00 74.69 330 HIS A CA 1
ATOM 2671 C C . HIS A 1 330 ? 19.943 -17.690 0.285 1.00 74.69 330 HIS A C 1
ATOM 2673 O O . HIS A 1 330 ? 19.053 -18.403 -0.181 1.00 74.69 330 HIS A O 1
ATOM 2679 N N . PRO A 1 331 ? 20.398 -17.828 1.539 1.00 79.00 331 PRO A N 1
ATOM 2680 C CA . PRO A 1 331 ? 19.784 -18.767 2.465 1.00 79.00 331 PRO A CA 1
ATOM 2681 C C . PRO A 1 331 ? 18.349 -18.333 2.775 1.00 79.00 331 PRO A C 1
ATOM 2683 O O . PRO A 1 331 ? 18.042 -17.133 2.791 1.00 79.00 331 PRO A O 1
ATOM 2686 N N . ASP A 1 332 ? 17.484 -19.315 2.985 1.00 85.19 332 ASP A N 1
ATOM 2687 C CA . ASP A 1 332 ? 16.164 -19.104 3.564 1.00 85.19 332 ASP A CA 1
ATOM 2688 C C . ASP A 1 332 ? 16.269 -19.004 5.092 1.00 85.19 332 ASP A C 1
ATOM 2690 O O . ASP A 1 332 ? 17.254 -19.478 5.663 1.00 85.19 332 ASP A O 1
ATOM 2694 N N . PRO A 1 333 ? 15.309 -18.340 5.759 1.00 86.38 333 PRO A N 1
ATOM 2695 C CA . PRO A 1 333 ? 15.324 -18.231 7.212 1.00 86.38 333 PRO A CA 1
ATOM 2696 C C . PRO A 1 333 ? 15.048 -19.590 7.864 1.00 86.38 333 PRO A C 1
ATOM 2698 O O . PRO A 1 333 ? 14.082 -20.266 7.510 1.00 86.38 333 PRO A O 1
ATOM 2701 N N . GLU A 1 334 ? 15.843 -19.948 8.870 1.00 89.88 334 GLU A N 1
ATOM 2702 C CA . GLU A 1 334 ? 15.597 -21.128 9.701 1.00 89.88 334 GLU A CA 1
ATOM 2703 C C . GLU A 1 334 ? 14.840 -20.716 10.970 1.00 89.88 334 GLU A C 1
ATOM 2705 O O . GLU A 1 334 ? 15.405 -20.138 11.895 1.00 89.88 334 GLU A O 1
ATOM 2710 N N . ILE A 1 335 ? 13.531 -20.980 11.002 1.00 93.38 335 ILE A N 1
ATOM 2711 C CA . ILE A 1 335 ? 12.656 -20.633 12.132 1.00 93.38 335 ILE A CA 1
ATOM 2712 C C . ILE A 1 335 ? 12.135 -21.922 12.764 1.00 93.38 335 ILE A C 1
ATOM 2714 O O . ILE A 1 335 ? 11.694 -22.831 12.058 1.00 93.38 335 ILE A O 1
ATOM 2718 N N . LEU A 1 336 ? 12.174 -21.997 14.092 1.00 93.00 336 LEU A N 1
ATOM 2719 C CA . LEU A 1 336 ? 11.758 -23.158 14.872 1.00 93.00 336 LEU A CA 1
ATOM 2720 C C . LEU A 1 336 ? 10.460 -22.872 15.634 1.00 93.00 336 LEU A C 1
ATOM 2722 O O . LEU A 1 336 ? 10.381 -21.905 16.393 1.00 93.00 336 LEU A O 1
ATOM 2726 N N . LEU A 1 337 ? 9.482 -23.768 15.502 1.00 92.12 337 LEU A N 1
ATOM 2727 C CA . LEU A 1 337 ? 8.273 -23.832 16.323 1.00 92.12 337 LEU A CA 1
ATOM 2728 C C . LEU A 1 337 ? 8.294 -25.140 17.123 1.00 92.12 337 LEU A C 1
ATOM 2730 O O . LEU A 1 337 ? 8.396 -26.217 16.541 1.00 92.12 337 LEU A O 1
ATOM 2734 N N . TYR A 1 338 ? 8.244 -25.060 18.456 1.00 89.88 338 TYR A N 1
ATOM 2735 C CA . TYR A 1 338 ? 8.413 -26.221 19.352 1.00 89.88 338 TYR A CA 1
ATOM 2736 C C . TYR A 1 338 ? 9.676 -27.063 19.054 1.00 89.88 338 TYR A C 1
ATOM 2738 O O . TYR A 1 338 ? 9.679 -28.283 19.196 1.00 89.88 338 TYR A O 1
ATOM 2746 N N . GLY A 1 339 ? 10.753 -26.418 18.590 1.00 85.19 339 GLY A N 1
ATOM 2747 C CA . GLY A 1 339 ? 11.997 -27.087 18.184 1.00 85.19 339 GLY A CA 1
ATOM 2748 C C . GLY A 1 339 ? 11.951 -27.777 16.812 1.00 85.19 339 GLY A C 1
ATOM 2749 O O . GLY A 1 339 ? 12.963 -28.325 16.385 1.00 85.19 339 GLY A O 1
ATOM 2750 N N . GLN A 1 340 ? 10.821 -27.734 16.099 1.00 88.56 340 GLN A N 1
ATOM 2751 C CA . GLN A 1 340 ? 10.690 -28.220 14.723 1.00 88.56 340 GLN A CA 1
ATOM 2752 C C . GLN A 1 340 ? 10.860 -27.071 13.726 1.00 88.56 340 GLN A C 1
ATOM 2754 O O . GLN A 1 340 ? 10.314 -25.988 13.924 1.00 88.56 340 GLN A O 1
ATOM 2759 N N . SER A 1 341 ? 11.604 -27.308 12.644 1.00 90.88 341 SER A N 1
ATOM 2760 C CA . SER A 1 341 ? 11.787 -26.314 11.581 1.00 90.88 341 SER A CA 1
ATOM 2761 C C . SER A 1 341 ? 10.483 -26.074 10.822 1.00 90.88 341 SER A C 1
ATOM 2763 O O . SER A 1 341 ? 9.847 -27.020 10.353 1.00 90.88 341 SER A O 1
ATOM 2765 N N . ILE A 1 342 ? 10.093 -24.804 10.712 1.00 93.31 342 ILE A N 1
ATOM 2766 C CA . ILE A 1 342 ? 8.956 -24.370 9.904 1.00 93.31 342 ILE A CA 1
ATOM 2767 C C . ILE A 1 342 ? 9.378 -24.429 8.429 1.00 93.31 342 ILE A C 1
ATOM 2769 O O . ILE A 1 342 ? 10.329 -23.741 8.046 1.00 93.31 342 ILE A O 1
ATOM 2773 N N . PRO A 1 343 ? 8.684 -25.197 7.572 1.00 91.44 343 PRO A N 1
ATOM 2774 C CA . PRO A 1 343 ? 9.051 -25.297 6.168 1.00 91.44 343 PRO A CA 1
ATOM 2775 C C . PRO A 1 343 ? 8.808 -23.969 5.440 1.00 91.44 343 PRO A C 1
ATOM 2777 O O . PRO A 1 343 ? 7.768 -23.319 5.596 1.00 91.44 343 PRO A O 1
ATOM 2780 N N . VAL A 1 344 ? 9.779 -23.584 4.611 1.00 90.56 344 VAL A N 1
ATOM 2781 C CA . VAL A 1 344 ? 9.685 -22.410 3.739 1.00 90.56 344 VAL A CA 1
ATOM 2782 C C . VAL A 1 344 ? 9.080 -22.834 2.404 1.00 90.56 344 VAL A C 1
ATOM 2784 O O . VAL A 1 344 ? 9.608 -23.714 1.723 1.00 90.56 344 VAL A O 1
ATOM 2787 N N . VAL A 1 345 ? 7.962 -22.215 2.028 1.00 89.94 345 VAL A N 1
ATOM 2788 C CA . VAL A 1 345 ? 7.226 -22.497 0.789 1.00 89.94 345 VAL A CA 1
ATOM 2789 C C . VAL A 1 345 ? 7.229 -21.274 -0.138 1.00 89.94 345 VAL A C 1
ATOM 2791 O O . VAL A 1 345 ? 7.225 -20.134 0.337 1.00 89.94 345 VAL A O 1
ATOM 2794 N N . PRO A 1 346 ? 7.239 -21.470 -1.472 1.00 82.69 346 PRO A N 1
ATOM 2795 C CA . PRO A 1 346 ? 7.283 -20.360 -2.427 1.00 82.69 346 PRO A CA 1
ATOM 2796 C C . PRO A 1 346 ? 5.975 -19.558 -2.465 1.00 82.69 346 PRO A C 1
ATOM 2798 O O . PRO A 1 346 ? 5.986 -18.361 -2.754 1.00 82.69 346 PRO A O 1
ATOM 2801 N N . GLU A 1 347 ? 4.850 -20.208 -2.176 1.00 82.94 347 GLU A N 1
ATOM 2802 C CA . GLU A 1 347 ? 3.534 -19.592 -2.088 1.00 82.94 347 GLU A CA 1
ATOM 2803 C C . GLU A 1 347 ? 2.669 -20.343 -1.074 1.00 82.94 347 GLU A C 1
ATOM 2805 O O . GLU A 1 347 ? 2.787 -21.557 -0.931 1.00 82.94 347 GLU A O 1
ATOM 2810 N N . GLN A 1 348 ? 1.793 -19.608 -0.391 1.00 78.88 348 GLN A N 1
ATOM 2811 C CA . GLN A 1 348 ? 0.738 -20.160 0.449 1.00 78.88 348 GLN A CA 1
ATOM 2812 C C . GLN A 1 348 ? -0.544 -19.378 0.171 1.00 78.88 348 GLN A C 1
ATOM 2814 O O . GLN A 1 348 ? -0.532 -18.144 0.153 1.00 78.88 348 GLN A O 1
ATOM 2819 N N . ARG A 1 349 ? -1.639 -20.097 -0.088 1.00 69.62 349 ARG A N 1
ATOM 2820 C CA . ARG A 1 349 ? -2.971 -19.500 -0.218 1.00 69.62 349 ARG A CA 1
ATOM 2821 C C . ARG A 1 349 ? -3.608 -19.462 1.168 1.00 69.62 349 ARG A C 1
ATOM 2823 O O . ARG A 1 349 ? -3.566 -20.470 1.870 1.00 69.62 349 ARG A O 1
ATOM 2830 N N . PHE A 1 350 ? -4.116 -18.290 1.530 1.00 56.00 350 PHE A N 1
ATOM 2831 C CA . PHE A 1 350 ? -4.918 -18.064 2.728 1.00 56.00 350 PHE A CA 1
ATOM 2832 C C . PHE A 1 350 ? -6.387 -18.293 2.398 1.00 56.00 350 PHE A C 1
ATOM 2834 O O . PHE A 1 350 ? -6.790 -17.880 1.280 1.00 56.00 350 PHE A O 1
#

pLDDT: mean 74.95, std 17.24, range [24.31, 97.5]

Radius of gyration: 30.5 Å; Cα contacts (8 Å, |Δi|>4): 267; chains: 1; bounding box: 64×64×85 Å

Organism: Caerostris extrusa (NCBI:txid172846)

Foldseek 3Di:
DDDDDDDDDDDDWDKDWDWDPLPDTEIEIETDDDAPDADDLVSVVVVVVPGPPPYDYDYHRNAADVVVPGPDGPPPPRCPVNDPPPPDPDPPDDDLLDDPLLVVLVVQLVVLVVVCVVPVDPVSVVSNVVSVVVSVVSSVVSVVVSVCVLVVVPDPPDDPVVNVCSVCVVVVVPPPPSQPQWDQDPNDTDRDPVVVVVVVVVVVCVCPPPVVDDPVVSVVVVVVVPDDDDPPDPDPDPVVDDDDPVNVVVCVVVDDPDDDDPPDDQPPQKDWDDDDPDIDIDGDDPDQVVRLVSVQVRLVVVCVVCVVVVHDDDLVPQAAEDDDPDDDDDDDRFHDHVNDTHYYDPDDDD

Nearest PDB structures (foldseek):
  4fi5-assembly1_A  TM=7.941E-01  e=1.681E+00  Hantaan virus 76-118
  2ic6-assembly1_A  TM=7.693E-01  e=3.720E+00  Orthohantavirus sinnombreense
  6dx8-assembly1_B  TM=4.015E-01  e=8.231E+00  Selaginella moellendorffii
  5bus-assembly1_A  TM=2.686E-01  e=3.720E+00  Bacillus subtilis subsp. subtilis str. 168